Protein AF-A0A847LPR1-F1 (afdb_monomer_lite)

pLDDT: mean 82.44, std 17.52, range [33.62, 97.88]

Foldseek 3Di:
DPPPPVVVVVVVVVVPFDQPDDAPDDDDDDLDDDPDPVSQADDDPDPADPADAPAEAEDECPDPFKPKDQWCVVPLVSLVVVLVVCCVQPVVLADPQSVVLNVVLVVQQVVLVVQQVVCVVVVNPDDRRDHPDSSVSSQSNLQRQFVCVQDVQCSDDLNVQAGRRFQWGQDDPPSFSHWHAQVFDKDFGPWFWAAFFKKKWKWAKEKPDPCVVVVDDFQKFWKKKKKWFWADDPNHTHIYIYIYTDIWGYPDRTIIMMMMGRVCVVCVVPRCPRGRRGMITMGMWTPDTPQAHTPFGPPPDPMGMIMRTRYIGGGSIHID

Structure (mmCIF, N/CA/C/O backbone):
data_AF-A0A847LPR1-F1
#
_entry.id   AF-A0A847LPR1-F1
#
loop_
_atom_site.group_PDB
_atom_site.id
_atom_site.type_symbol
_atom_site.label_atom_id
_atom_site.label_alt_id
_atom_site.label_comp_id
_atom_site.label_asym_id
_atom_site.label_entity_id
_atom_site.label_seq_id
_atom_site.pdbx_PDB_ins_code
_atom_site.Cartn_x
_atom_site.Cartn_y
_atom_site.Cartn_z
_atom_site.occupancy
_atom_site.B_iso_or_equiv
_atom_site.auth_seq_id
_atom_site.auth_comp_id
_atom_site.auth_asym_id
_atom_site.auth_atom_id
_atom_site.pdbx_PDB_model_num
ATOM 1 N N . MET A 1 1 ? 50.479 -12.255 -6.295 1.00 38.09 1 MET A N 1
ATOM 2 C CA . MET A 1 1 ? 49.181 -12.522 -5.629 1.00 38.09 1 MET A CA 1
ATOM 3 C C . MET A 1 1 ? 48.278 -11.285 -5.715 1.00 38.09 1 MET A C 1
ATOM 5 O O . MET A 1 1 ? 48.355 -10.426 -4.851 1.00 38.09 1 MET A O 1
ATOM 9 N N . LYS A 1 2 ? 47.481 -11.127 -6.783 1.00 35.38 2 LYS A N 1
ATOM 10 C CA . LYS A 1 2 ? 46.571 -9.967 -6.980 1.00 35.38 2 LYS A CA 1
ATOM 11 C C . LYS A 1 2 ? 45.208 -10.343 -7.601 1.00 35.38 2 LYS A C 1
ATOM 13 O O . LYS A 1 2 ? 44.493 -9.467 -8.063 1.00 35.38 2 LYS A O 1
ATOM 18 N N . LYS A 1 3 ? 44.831 -11.630 -7.615 1.00 38.84 3 LYS A N 1
ATOM 19 C CA . LYS A 1 3 ? 43.602 -12.109 -8.285 1.00 38.84 3 LYS A CA 1
ATOM 20 C C . LYS A 1 3 ? 42.406 -12.392 -7.358 1.00 38.84 3 LYS A C 1
ATOM 22 O O . LYS A 1 3 ? 41.311 -12.587 -7.860 1.00 38.84 3 LYS A O 1
ATOM 27 N N . ASN A 1 4 ? 42.561 -12.303 -6.032 1.00 47.62 4 ASN A N 1
ATOM 28 C CA . ASN A 1 4 ? 41.487 -12.684 -5.094 1.00 47.62 4 ASN A CA 1
ATOM 29 C C . ASN A 1 4 ? 40.663 -11.509 -4.535 1.00 47.62 4 ASN A C 1
ATOM 31 O O . ASN A 1 4 ? 39.669 -11.742 -3.862 1.00 47.62 4 ASN A O 1
ATOM 35 N N . LYS A 1 5 ? 41.033 -10.249 -4.812 1.00 39.94 5 LYS A N 1
ATOM 36 C CA . LYS A 1 5 ? 40.274 -9.080 -4.318 1.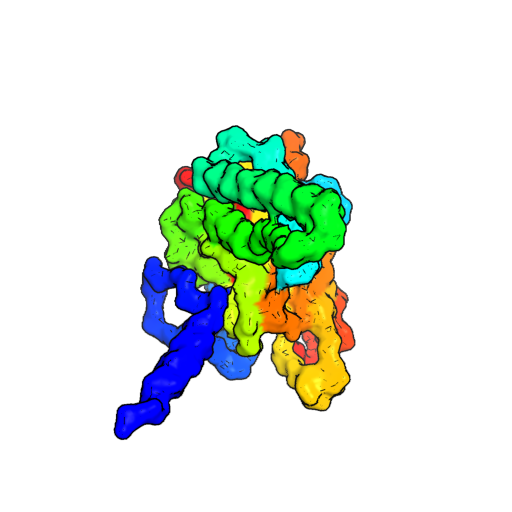00 39.94 5 LYS A CA 1
ATOM 37 C C . LYS A 1 5 ? 39.080 -8.709 -5.206 1.00 39.94 5 LYS A C 1
ATOM 39 O O . LYS A 1 5 ? 38.084 -8.226 -4.691 1.00 39.94 5 LYS A O 1
ATOM 44 N N . ALA A 1 6 ? 39.155 -8.986 -6.510 1.00 45.44 6 ALA A N 1
ATOM 45 C CA . ALA A 1 6 ? 38.060 -8.716 -7.447 1.00 45.44 6 ALA A CA 1
ATOM 46 C C . ALA A 1 6 ? 36.883 -9.692 -7.273 1.00 45.44 6 ALA A C 1
ATOM 48 O O . ALA A 1 6 ? 35.735 -9.280 -7.369 1.00 45.44 6 ALA A O 1
ATOM 49 N N . ALA A 1 7 ? 37.159 -10.959 -6.940 1.00 46.34 7 ALA A N 1
ATOM 50 C CA . ALA A 1 7 ? 36.121 -11.956 -6.669 1.00 46.34 7 ALA A CA 1
ATOM 51 C C . ALA A 1 7 ? 35.352 -11.669 -5.364 1.00 46.34 7 ALA A C 1
ATOM 53 O O . ALA A 1 7 ? 34.145 -11.872 -5.317 1.00 46.34 7 ALA A O 1
ATOM 54 N N . LEU A 1 8 ? 36.026 -11.135 -4.334 1.00 44.62 8 LEU A N 1
ATOM 55 C CA . LEU A 1 8 ? 35.369 -10.723 -3.088 1.00 44.62 8 LEU A CA 1
ATOM 56 C C . LEU A 1 8 ? 34.479 -9.484 -3.285 1.00 44.62 8 LEU A C 1
ATOM 58 O O . LEU A 1 8 ? 33.412 -9.408 -2.689 1.00 44.62 8 LEU A O 1
ATOM 62 N N . LEU A 1 9 ? 34.897 -8.551 -4.151 1.00 44.97 9 LEU A N 1
ATOM 63 C CA . LEU A 1 9 ? 34.105 -7.375 -4.525 1.00 44.97 9 LEU A CA 1
ATOM 64 C C . LEU A 1 9 ? 32.892 -7.738 -5.397 1.00 44.97 9 LEU A C 1
ATOM 66 O O . LEU A 1 9 ? 31.817 -7.177 -5.207 1.00 44.97 9 LEU A O 1
ATOM 70 N N . LEU A 1 10 ? 33.028 -8.707 -6.310 1.00 44.12 10 LEU A N 1
ATOM 71 C CA . LEU A 1 10 ? 31.894 -9.220 -7.089 1.00 44.12 10 LEU A CA 1
ATOM 72 C C . LEU A 1 10 ? 30.885 -9.961 -6.200 1.00 44.12 10 LEU A C 1
ATOM 74 O O . LEU A 1 10 ? 29.684 -9.792 -6.376 1.00 44.12 10 LEU A O 1
ATOM 78 N N . ALA A 1 11 ? 31.362 -10.737 -5.221 1.00 43.59 11 ALA A N 1
ATOM 79 C CA . ALA A 1 11 ? 30.499 -11.415 -4.258 1.00 43.59 11 ALA A CA 1
ATOM 80 C C . ALA A 1 11 ? 29.770 -10.421 -3.343 1.00 43.59 11 ALA A C 1
ATOM 82 O O . ALA A 1 11 ? 28.590 -10.606 -3.078 1.00 43.59 11 ALA A O 1
ATOM 83 N N . SER A 1 12 ? 30.417 -9.330 -2.916 1.00 38.75 12 SER A N 1
ATOM 84 C CA . SER A 1 12 ? 29.745 -8.279 -2.144 1.00 38.75 12 SER A CA 1
ATOM 85 C C . SER A 1 12 ? 28.747 -7.473 -2.979 1.00 38.75 12 SER A C 1
ATOM 87 O O . SER A 1 12 ? 27.718 -7.092 -2.450 1.00 38.75 12 SER A O 1
ATOM 89 N N . VAL A 1 13 ? 28.992 -7.257 -4.278 1.00 42.25 13 VAL A N 1
ATOM 90 C CA . VAL A 1 13 ? 28.019 -6.605 -5.180 1.00 42.25 13 VAL A CA 1
ATOM 91 C C . VAL A 1 13 ? 26.823 -7.524 -5.474 1.00 42.25 13 VAL A C 1
ATOM 93 O O . VAL A 1 13 ? 25.704 -7.038 -5.582 1.00 42.25 13 VAL A O 1
ATOM 96 N N . LEU A 1 14 ? 27.028 -8.846 -5.520 1.00 38.44 14 LEU A N 1
ATOM 97 C CA . LEU A 1 14 ? 25.948 -9.836 -5.643 1.00 38.44 14 LEU A CA 1
ATOM 98 C C . LEU A 1 14 ? 25.183 -10.069 -4.326 1.00 38.44 14 LEU A C 1
ATOM 100 O O . LEU A 1 14 ? 24.007 -10.404 -4.371 1.00 38.44 14 LEU A O 1
ATOM 104 N N . LEU A 1 15 ? 25.820 -9.866 -3.166 1.00 37.22 15 LEU A N 1
ATOM 105 C CA . LEU A 1 15 ? 25.184 -9.912 -1.838 1.00 37.22 15 LEU A CA 1
ATOM 106 C C . LEU A 1 15 ? 24.523 -8.579 -1.436 1.00 37.22 15 LEU A C 1
ATOM 108 O O . LEU A 1 15 ? 23.724 -8.547 -0.506 1.00 37.22 15 LEU A O 1
ATOM 112 N N . LEU A 1 16 ? 24.833 -7.487 -2.139 1.00 34.44 16 LEU A N 1
ATOM 113 C CA . LEU A 1 16 ? 24.200 -6.169 -2.002 1.00 34.44 16 LEU A CA 1
ATOM 114 C C . LEU A 1 16 ? 22.965 -6.016 -2.905 1.00 34.44 16 LEU A C 1
ATOM 116 O O . LEU A 1 16 ? 22.554 -4.894 -3.199 1.00 34.44 16 LEU A O 1
ATOM 120 N N . SER A 1 17 ? 22.350 -7.119 -3.344 1.00 40.12 17 SER A N 1
ATOM 121 C CA . SER A 1 17 ? 21.059 -7.095 -4.031 1.00 40.12 17 SER A CA 1
ATOM 122 C C . SER A 1 17 ? 19.966 -6.590 -3.079 1.00 40.12 17 SER A C 1
ATOM 124 O O . SER A 1 17 ? 19.337 -7.393 -2.398 1.00 40.12 17 SER A O 1
ATOM 126 N N . GLY A 1 18 ? 19.827 -5.263 -2.984 1.00 40.41 18 GLY A N 1
ATOM 127 C CA . GLY A 1 18 ? 18.658 -4.404 -2.711 1.00 40.41 18 GLY A CA 1
ATOM 128 C C . GLY A 1 18 ? 17.640 -4.704 -1.600 1.00 40.41 18 GLY A C 1
ATOM 129 O O . GLY A 1 18 ? 16.913 -3.796 -1.219 1.00 40.41 18 GLY A O 1
ATOM 130 N N . CYS A 1 19 ? 17.547 -5.923 -1.076 1.00 45.66 19 CYS A N 1
ATOM 131 C CA . CYS A 1 19 ? 16.385 -6.428 -0.334 1.00 45.66 19 CYS A CA 1
ATOM 132 C C . CYS A 1 19 ? 16.790 -7.210 0.926 1.00 45.66 19 CYS A C 1
ATOM 134 O O . CYS A 1 19 ? 15.944 -7.770 1.614 1.00 45.66 19 CYS A O 1
ATOM 136 N N . GLY A 1 20 ? 18.093 -7.263 1.226 1.00 37.69 20 GLY A N 1
ATOM 137 C CA . GLY A 1 20 ? 18.667 -8.059 2.313 1.00 37.69 20 GLY A CA 1
ATOM 138 C C . GLY A 1 20 ? 18.955 -7.307 3.614 1.00 37.69 20 GLY A C 1
ATOM 139 O O . GLY A 1 20 ? 19.644 -7.857 4.468 1.00 37.69 20 GLY A O 1
ATOM 140 N N . VAL A 1 21 ? 18.502 -6.061 3.790 1.00 39.31 21 VAL A N 1
ATOM 141 C CA . VAL A 1 21 ? 18.902 -5.258 4.959 1.00 39.31 21 VAL A CA 1
ATOM 142 C C . VAL A 1 21 ? 17.695 -4.721 5.717 1.00 39.31 21 VAL A C 1
ATOM 144 O O . VAL A 1 21 ? 17.266 -3.602 5.466 1.00 39.31 21 VAL A O 1
ATOM 147 N N . ALA A 1 22 ? 17.197 -5.531 6.657 1.00 37.22 22 ALA A N 1
ATOM 148 C CA . ALA A 1 22 ? 16.931 -5.161 8.056 1.00 37.22 22 ALA A CA 1
ATOM 149 C C . ALA A 1 22 ? 16.039 -6.218 8.732 1.00 37.22 22 ALA A C 1
ATOM 151 O O . ALA A 1 22 ? 14.825 -6.092 8.731 1.00 37.22 22 ALA A O 1
ATOM 152 N N . LEU A 1 23 ? 16.624 -7.235 9.369 1.00 43.44 23 LEU A N 1
ATOM 153 C CA . LEU A 1 23 ? 15.906 -8.041 10.364 1.00 43.44 23 LEU A CA 1
ATOM 154 C C . LEU A 1 23 ? 16.849 -8.328 11.533 1.00 43.44 23 LEU A C 1
ATOM 156 O O . LEU A 1 23 ? 17.377 -9.427 11.682 1.00 43.44 23 LEU A O 1
ATOM 160 N N . ASN A 1 24 ? 17.067 -7.324 12.383 1.00 40.91 24 ASN A N 1
ATOM 161 C CA . ASN A 1 24 ? 17.402 -7.624 13.771 1.00 40.91 24 ASN A CA 1
ATOM 162 C C . ASN A 1 24 ? 16.119 -8.141 14.433 1.00 40.91 24 ASN A C 1
ATOM 164 O O . ASN A 1 24 ? 15.413 -7.356 15.049 1.00 40.91 24 ASN A O 1
ATOM 168 N N . GLU A 1 25 ? 15.792 -9.418 14.199 1.00 40.34 25 GLU A N 1
ATOM 169 C CA . GLU A 1 25 ? 15.357 -10.396 15.206 1.00 40.34 25 GLU A CA 1
ATOM 170 C C . GLU A 1 25 ? 14.838 -11.716 14.577 1.00 40.34 25 GLU A C 1
ATOM 172 O O . GLU A 1 25 ? 13.850 -11.738 13.850 1.00 40.34 25 GLU A O 1
ATOM 177 N N . ILE A 1 26 ? 15.499 -12.819 14.978 1.00 39.66 26 ILE A N 1
ATOM 178 C CA . ILE A 1 26 ? 14.937 -14.148 15.302 1.00 39.66 26 ILE A CA 1
ATOM 179 C C . ILE A 1 26 ? 14.457 -15.021 14.121 1.00 39.66 26 ILE A C 1
ATOM 181 O O . ILE A 1 26 ? 13.276 -15.012 13.831 1.00 39.66 26 ILE A O 1
ATOM 185 N N . TYR A 1 27 ? 15.332 -15.826 13.492 1.00 43.81 27 TYR A N 1
ATOM 186 C CA . TYR A 1 27 ? 15.166 -17.283 13.232 1.00 43.81 27 TYR A CA 1
ATOM 187 C C . TYR A 1 27 ? 16.355 -17.860 12.432 1.00 43.81 27 TYR A C 1
ATOM 189 O O . TYR A 1 27 ? 16.917 -17.192 11.565 1.00 43.81 27 TYR A O 1
ATOM 197 N N . ASP A 1 28 ? 16.704 -19.122 12.721 1.00 33.62 28 ASP A N 1
ATOM 198 C CA . ASP A 1 28 ? 17.664 -19.945 11.973 1.00 33.62 28 ASP A CA 1
ATOM 199 C C . ASP A 1 28 ? 16.997 -20.557 10.729 1.00 33.62 28 ASP A C 1
ATOM 201 O O . ASP A 1 28 ? 16.069 -21.359 10.832 1.00 33.62 28 ASP A O 1
ATOM 205 N N . GLY A 1 29 ? 17.492 -20.196 9.547 1.00 37.72 29 GLY A N 1
ATOM 206 C CA . GLY A 1 29 ? 17.072 -20.741 8.254 1.00 37.72 29 GLY A CA 1
ATOM 207 C C . GLY A 1 29 ? 17.539 -19.836 7.111 1.00 37.72 29 GLY A C 1
ATOM 208 O O . GLY A 1 29 ? 17.686 -18.630 7.320 1.00 37.72 29 GLY A O 1
ATOM 209 N N . PRO A 1 30 ? 17.853 -20.369 5.917 1.00 35.59 30 PRO A N 1
ATOM 210 C CA . PRO A 1 30 ? 18.364 -19.537 4.840 1.00 35.59 30 PRO A CA 1
ATOM 211 C C . PRO A 1 30 ? 17.309 -18.514 4.398 1.00 35.59 30 PRO A C 1
ATOM 213 O O . PRO A 1 30 ? 16.149 -18.842 4.186 1.00 35.59 30 PRO A O 1
ATOM 216 N N . ILE A 1 31 ? 17.765 -17.279 4.181 1.00 47.06 31 ILE A N 1
ATOM 217 C CA . ILE A 1 31 ? 17.050 -16.130 3.581 1.00 47.06 31 ILE A CA 1
ATOM 218 C C . ILE A 1 31 ? 16.562 -16.434 2.140 1.00 47.06 31 ILE A C 1
ATOM 220 O O . ILE A 1 31 ? 15.953 -15.599 1.478 1.00 47.06 31 ILE A O 1
ATOM 224 N N . LEU A 1 32 ? 16.856 -17.629 1.632 1.00 45.88 32 LEU A N 1
ATOM 225 C CA . LEU A 1 32 ? 16.690 -18.023 0.246 1.00 45.88 32 LEU A CA 1
ATOM 226 C C . LEU A 1 32 ? 15.364 -18.759 0.069 1.00 45.88 32 LEU A C 1
ATOM 228 O O . LEU A 1 32 ? 15.037 -19.643 0.860 1.00 45.88 32 LEU A O 1
ATOM 232 N N . GLN A 1 33 ? 14.643 -18.402 -0.993 1.00 57.09 33 GLN A N 1
ATOM 233 C CA . GLN A 1 33 ? 13.504 -19.171 -1.475 1.00 57.09 33 GLN A CA 1
ATOM 234 C C . GLN A 1 33 ? 13.850 -20.641 -1.671 1.00 57.09 33 GLN A C 1
ATOM 236 O O . GLN A 1 33 ? 14.954 -20.989 -2.107 1.00 57.09 33 GLN A O 1
ATOM 241 N N . ASN A 1 34 ? 12.853 -21.484 -1.435 1.00 61.06 34 ASN A N 1
ATOM 242 C CA . ASN A 1 34 ? 12.859 -22.828 -1.970 1.00 61.06 34 ASN A CA 1
ATOM 243 C C . ASN A 1 34 ? 12.773 -22.738 -3.510 1.00 61.06 34 ASN A C 1
ATOM 245 O O . ASN A 1 34 ? 11.966 -21.954 -4.014 1.00 61.06 34 ASN A O 1
ATOM 249 N N . PRO A 1 35 ? 13.602 -23.481 -4.269 1.00 66.62 35 PRO A N 1
ATOM 250 C CA . PRO A 1 35 ? 13.465 -23.574 -5.721 1.00 66.62 35 PRO A CA 1
ATOM 251 C C . PRO A 1 35 ? 12.065 -23.993 -6.180 1.00 66.62 35 PRO A C 1
ATOM 253 O O . PRO A 1 35 ? 11.668 -23.642 -7.287 1.00 66.62 35 PRO A O 1
ATOM 256 N N . ASP A 1 36 ? 11.338 -24.732 -5.341 1.00 72.62 36 ASP A N 1
ATOM 257 C CA . ASP A 1 36 ? 9.931 -25.026 -5.565 1.00 72.62 36 ASP A CA 1
ATOM 258 C C . ASP A 1 36 ? 9.071 -23.803 -5.207 1.00 72.62 36 ASP A C 1
ATOM 260 O O . ASP A 1 36 ? 9.059 -23.342 -4.063 1.00 72.62 36 ASP A O 1
ATOM 264 N N . PHE A 1 37 ? 8.366 -23.253 -6.200 1.00 76.81 37 PHE A N 1
ATOM 265 C CA . PHE A 1 37 ? 7.538 -22.054 -6.059 1.00 76.81 37 PHE A CA 1
ATOM 266 C C . PHE A 1 37 ? 6.457 -22.223 -4.986 1.00 76.81 37 PHE A C 1
ATOM 268 O O . PHE A 1 37 ? 6.242 -21.303 -4.192 1.00 76.81 37 PHE A O 1
ATOM 275 N N . VAL A 1 38 ? 5.839 -23.404 -4.920 1.00 77.81 38 VAL A N 1
ATOM 276 C CA . VAL A 1 38 ? 4.706 -23.707 -4.030 1.00 77.81 38 VAL A CA 1
ATOM 277 C C . VAL A 1 38 ? 5.144 -23.712 -2.565 1.00 77.81 38 VAL A C 1
ATOM 279 O O . VAL A 1 38 ? 4.438 -23.230 -1.677 1.00 77.81 38 VAL A O 1
ATOM 282 N N . ASP A 1 39 ? 6.371 -24.159 -2.308 1.00 75.38 39 ASP A N 1
ATOM 283 C CA . ASP A 1 39 ? 6.955 -24.218 -0.967 1.00 75.38 39 ASP A CA 1
ATOM 284 C C . ASP A 1 39 ? 7.228 -22.829 -0.364 1.00 75.38 39 ASP A C 1
ATOM 286 O O . ASP A 1 39 ? 7.557 -22.714 0.820 1.00 75.38 39 ASP A O 1
ATOM 290 N N . ASN A 1 40 ? 7.108 -21.758 -1.156 1.00 76.44 40 ASN A N 1
ATOM 291 C CA . ASN A 1 40 ? 7.329 -20.393 -0.688 1.00 76.44 40 ASN A CA 1
ATOM 292 C C . ASN A 1 40 ? 6.061 -19.707 -0.163 1.00 76.44 40 ASN A C 1
ATOM 294 O O . ASN A 1 40 ? 6.168 -18.596 0.370 1.00 76.44 40 ASN A O 1
ATOM 298 N N . TYR A 1 41 ? 4.879 -20.328 -0.283 1.00 81.88 41 TYR A N 1
ATOM 299 C CA . TYR A 1 41 ? 3.648 -19.761 0.265 1.00 81.88 41 TYR A CA 1
ATOM 300 C C . TYR A 1 41 ? 3.734 -19.590 1.780 1.00 81.88 41 TYR A C 1
ATOM 302 O O . TYR A 1 41 ? 3.959 -20.529 2.544 1.00 81.88 41 TYR A O 1
ATOM 310 N N . TYR A 1 42 ? 3.501 -18.362 2.234 1.00 80.88 42 TYR A N 1
ATOM 311 C CA . TYR A 1 42 ? 3.343 -18.073 3.643 1.00 80.88 42 TYR A CA 1
ATOM 312 C C . TYR A 1 42 ? 1.922 -18.437 4.072 1.00 80.88 42 TYR A C 1
ATOM 314 O O . TYR A 1 42 ? 0.971 -17.711 3.801 1.00 80.88 42 TYR A O 1
ATOM 322 N N . THR A 1 43 ? 1.789 -19.568 4.763 1.00 74.19 43 THR A N 1
ATOM 323 C CA . THR A 1 43 ? 0.506 -20.090 5.253 1.00 74.19 43 THR A CA 1
ATOM 324 C C . THR A 1 43 ? 0.448 -20.023 6.786 1.00 74.19 43 THR A C 1
ATOM 326 O O . THR A 1 43 ? 0.619 -21.049 7.462 1.00 74.19 43 THR A O 1
ATOM 329 N N . PRO A 1 44 ? 0.276 -18.833 7.393 1.00 70.81 44 PRO A N 1
ATOM 330 C CA . PRO A 1 44 ? 0.119 -18.737 8.833 1.00 70.81 44 PRO A CA 1
ATOM 331 C C . PRO A 1 44 ? -1.158 -19.462 9.263 1.00 70.81 44 PRO A C 1
ATOM 333 O O . PRO A 1 44 ? -2.125 -19.583 8.509 1.00 70.81 44 PRO A O 1
ATOM 336 N N . LYS A 1 45 ? -1.181 -19.935 10.512 1.00 70.00 45 LYS A N 1
ATOM 337 C CA . LYS A 1 45 ? -2.422 -20.446 11.098 1.00 70.00 45 LYS A CA 1
ATOM 338 C C . LYS A 1 45 ? -3.467 -19.335 11.088 1.00 70.00 45 LYS A C 1
ATOM 340 O O . LYS A 1 45 ? -3.160 -18.215 11.486 1.00 70.00 45 LYS A O 1
ATOM 345 N N . LYS A 1 46 ? -4.695 -19.680 10.703 1.00 81.50 46 LYS A N 1
ATOM 346 C CA . LYS A 1 46 ? -5.873 -18.824 10.858 1.00 81.50 46 LYS A CA 1
ATOM 347 C C . LYS A 1 46 ? -5.932 -18.288 12.293 1.00 81.50 46 LYS A C 1
ATOM 349 O O . LYS A 1 46 ? -5.882 -19.075 13.241 1.00 81.50 46 LYS A O 1
ATOM 354 N N . VAL A 1 47 ? -5.965 -16.964 12.436 1.00 86.81 47 VAL A N 1
ATOM 355 C CA . VAL A 1 47 ? -5.884 -16.276 13.739 1.00 86.81 47 VAL A CA 1
ATOM 356 C C . VAL A 1 47 ? -7.256 -15.777 14.186 1.00 86.81 47 VAL A C 1
ATOM 358 O O . VAL A 1 47 ? -7.510 -15.677 15.385 1.00 86.81 47 VAL A O 1
ATOM 361 N N . PHE A 1 48 ? -8.136 -15.494 13.227 1.00 89.00 48 PHE A N 1
ATOM 362 C CA . PHE A 1 48 ? -9.503 -15.048 13.458 1.00 89.00 48 PHE A CA 1
ATOM 363 C C . PHE A 1 48 ? -10.491 -16.107 12.973 1.00 89.00 48 PHE A C 1
ATOM 365 O O . PHE A 1 48 ? -10.277 -16.730 11.932 1.00 89.00 48 PHE A O 1
ATOM 372 N N . ASP A 1 49 ? -11.582 -16.296 13.713 1.00 85.88 49 ASP A N 1
ATOM 373 C CA . ASP A 1 49 ? -12.697 -17.135 13.271 1.00 85.88 49 ASP A CA 1
ATOM 374 C C . ASP A 1 49 ? -13.341 -16.573 11.990 1.00 85.88 49 ASP A C 1
ATOM 376 O O . ASP A 1 49 ? -13.061 -15.446 11.569 1.00 85.88 49 ASP A O 1
ATOM 380 N N . ASP A 1 50 ? -14.206 -17.362 11.347 1.00 85.38 50 ASP A N 1
ATOM 381 C CA . ASP A 1 50 ? -14.998 -16.878 10.213 1.00 85.38 50 ASP A CA 1
ATOM 382 C C . ASP A 1 50 ? -15.993 -15.813 10.683 1.00 85.38 50 ASP A C 1
ATOM 384 O O . ASP A 1 50 ? -17.055 -16.115 11.227 1.00 85.38 50 ASP A O 1
ATOM 388 N N . IL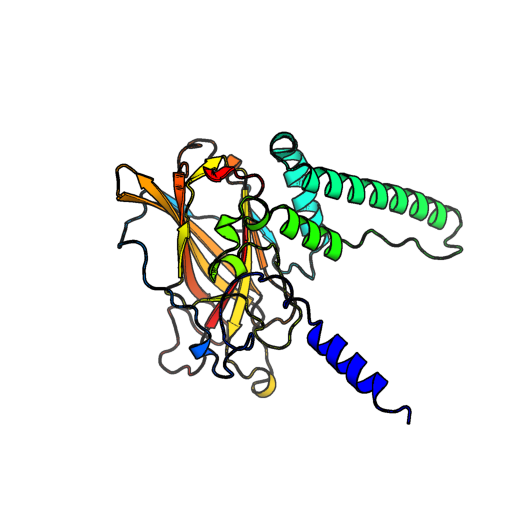E A 1 51 ? -15.620 -14.551 10.481 1.00 91.69 51 ILE A N 1
ATOM 389 C CA . ILE A 1 51 ? -16.413 -13.374 10.824 1.00 91.69 51 ILE A CA 1
ATOM 390 C C . ILE A 1 51 ? -16.935 -12.775 9.521 1.00 91.69 51 ILE A C 1
ATOM 392 O O . ILE A 1 51 ? -16.161 -12.463 8.618 1.00 91.69 51 ILE A O 1
ATOM 396 N N . SER A 1 52 ? -18.249 -12.591 9.410 1.00 93.12 52 SER A N 1
ATOM 397 C CA . SER A 1 52 ? -18.822 -11.851 8.284 1.00 93.12 52 SER A CA 1
ATOM 398 C C . SER A 1 52 ? -18.502 -10.355 8.414 1.00 93.12 52 SER A C 1
ATOM 400 O O . SER A 1 52 ? -18.656 -9.810 9.512 1.00 93.12 52 SER A O 1
ATOM 402 N N . PRO A 1 53 ? -18.091 -9.668 7.330 1.00 94.88 53 PRO A N 1
ATOM 403 C CA . PRO A 1 53 ? -17.858 -8.231 7.383 1.00 94.88 53 PRO A CA 1
ATOM 404 C C . PRO A 1 53 ? -19.123 -7.475 7.803 1.00 94.88 53 PRO A C 1
ATOM 406 O O . PRO A 1 53 ? -20.192 -7.682 7.229 1.00 94.88 53 PRO A O 1
ATOM 409 N N . LYS A 1 54 ? -19.002 -6.563 8.773 1.00 95.62 54 LYS A N 1
ATOM 410 C CA . LYS A 1 54 ? -20.079 -5.623 9.125 1.00 95.62 54 LYS A CA 1
ATOM 411 C C . LYS A 1 54 ? -20.241 -4.516 8.080 1.00 95.62 54 LYS A C 1
ATOM 413 O O . LYS A 1 54 ? -21.312 -3.930 7.973 1.00 95.62 54 LYS A O 1
ATOM 418 N N . ALA A 1 55 ? -19.171 -4.224 7.340 1.00 96.25 55 ALA A N 1
ATOM 419 C CA . ALA A 1 55 ? -19.136 -3.266 6.245 1.00 96.25 55 ALA A CA 1
ATOM 420 C C . ALA A 1 55 ? -18.154 -3.744 5.167 1.00 96.25 55 ALA A C 1
ATOM 422 O O . ALA A 1 55 ? -17.104 -4.308 5.491 1.00 96.25 55 ALA A O 1
ATOM 423 N N . VAL A 1 56 ? -18.504 -3.502 3.902 1.00 97.06 56 VAL A N 1
ATOM 424 C CA . VAL A 1 56 ? -17.674 -3.788 2.726 1.00 97.06 56 VAL A CA 1
ATOM 425 C C . VAL A 1 56 ? -17.619 -2.529 1.867 1.00 97.06 56 VAL A C 1
ATOM 427 O O . VAL A 1 56 ? -18.662 -1.971 1.532 1.00 97.06 56 VAL A O 1
ATOM 430 N N . PHE A 1 57 ? -16.411 -2.093 1.525 1.00 96.19 57 PHE A N 1
ATOM 431 C CA . PHE A 1 57 ? -16.153 -0.986 0.612 1.00 96.19 57 PHE A CA 1
ATOM 432 C C . PHE A 1 57 ? -15.569 -1.543 -0.677 1.00 96.19 57 PHE A C 1
ATOM 434 O O . PHE A 1 57 ? -14.441 -2.032 -0.684 1.00 96.19 57 PHE A O 1
ATOM 441 N N . GLU A 1 58 ? -16.334 -1.466 -1.758 1.00 95.69 58 GLU A N 1
ATOM 442 C CA . GLU A 1 58 ? -15.841 -1.763 -3.101 1.00 95.69 58 GLU A CA 1
ATOM 443 C C . GLU A 1 58 ? -15.223 -0.491 -3.677 1.00 95.69 58 GLU A C 1
ATOM 445 O O . GLU A 1 58 ? -15.870 0.558 -3.729 1.00 95.69 58 GLU A O 1
ATOM 450 N N . LEU A 1 59 ? -13.944 -0.566 -4.035 1.00 93.62 59 LEU A N 1
ATOM 451 C CA . LEU A 1 59 ? -13.142 0.583 -4.423 1.00 93.62 59 LEU A CA 1
ATOM 452 C C . LEU A 1 59 ? -12.657 0.434 -5.862 1.00 93.62 59 LEU A C 1
ATOM 454 O O . LEU A 1 59 ? -12.155 -0.614 -6.265 1.00 93.62 59 LEU A O 1
ATOM 458 N N . ASP A 1 60 ? -12.802 1.523 -6.613 1.00 89.88 60 ASP A N 1
ATOM 459 C CA . ASP A 1 60 ? -12.307 1.667 -7.979 1.00 89.88 60 ASP A CA 1
ATOM 460 C C . ASP A 1 60 ? -10.867 2.206 -7.945 1.00 89.88 60 ASP A C 1
ATOM 462 O O . ASP A 1 60 ? -10.577 3.166 -7.222 1.00 89.88 60 ASP A O 1
ATOM 466 N N . GLU A 1 61 ? -9.967 1.612 -8.731 1.00 85.06 61 GLU A N 1
ATOM 467 C CA . GLU A 1 61 ? -8.564 2.033 -8.852 1.00 85.06 61 GLU A CA 1
ATOM 468 C C . GLU A 1 61 ? -8.396 3.470 -9.387 1.00 85.06 61 GLU A C 1
ATOM 470 O O . GLU A 1 61 ? -7.353 4.093 -9.183 1.00 85.06 61 GLU A O 1
ATOM 475 N N . HIS A 1 62 ? -9.437 4.024 -10.014 1.00 88.50 62 HIS A N 1
ATOM 476 C CA . HIS A 1 62 ? -9.518 5.405 -10.491 1.00 88.50 62 HIS A CA 1
ATOM 477 C C . HIS A 1 62 ? -10.393 6.314 -9.609 1.00 88.50 62 HIS A C 1
ATOM 479 O O . HIS A 1 62 ? -10.670 7.460 -9.977 1.00 88.50 62 HIS A O 1
ATOM 485 N N . GLY A 1 63 ? -10.851 5.820 -8.455 1.00 88.12 63 GLY A N 1
ATOM 486 C CA . GLY A 1 63 ? -11.690 6.570 -7.523 1.00 88.12 63 GLY A CA 1
ATOM 487 C C . GLY A 1 63 ? -10.959 7.733 -6.842 1.00 88.12 63 GLY A C 1
ATOM 488 O O . GLY A 1 63 ? -9.749 7.716 -6.653 1.00 88.12 63 GLY A O 1
ATOM 489 N N . GLU A 1 64 ? -11.701 8.748 -6.386 1.00 89.06 64 GLU A N 1
ATOM 490 C CA . GLU A 1 64 ? -11.105 9.960 -5.792 1.00 89.06 64 GLU A CA 1
ATOM 491 C C . GLU A 1 64 ? -10.329 9.737 -4.480 1.00 89.06 64 GLU A C 1
ATOM 493 O O . GLU A 1 64 ? -9.628 10.637 -4.010 1.00 89.06 64 GLU A O 1
ATOM 498 N N . THR A 1 65 ? -10.526 8.591 -3.832 1.00 91.62 65 THR A N 1
ATOM 499 C CA . THR A 1 65 ? -9.858 8.205 -2.582 1.00 91.62 65 THR A CA 1
ATOM 500 C C . THR A 1 65 ? -8.740 7.196 -2.808 1.00 91.62 65 THR A C 1
ATOM 502 O O . THR A 1 65 ? -8.113 6.783 -1.834 1.00 91.62 65 THR A O 1
ATOM 505 N N . VAL A 1 66 ? -8.504 6.789 -4.057 1.00 93.81 66 VAL A N 1
ATOM 506 C CA . VAL A 1 66 ? -7.527 5.770 -4.430 1.00 93.81 66 VAL A CA 1
ATOM 507 C C . VAL A 1 66 ? -6.479 6.397 -5.339 1.00 93.81 66 VAL A C 1
ATOM 509 O O . VAL A 1 66 ? -6.787 7.021 -6.349 1.00 93.81 66 VAL A O 1
ATOM 512 N N . THR A 1 67 ? -5.217 6.215 -4.977 1.00 94.50 67 THR A N 1
ATOM 513 C CA . THR A 1 67 ? -4.086 6.478 -5.860 1.00 94.50 67 THR A CA 1
ATOM 514 C C . THR A 1 67 ? -3.466 5.137 -6.200 1.00 94.50 67 THR A C 1
ATOM 516 O O . THR A 1 67 ? -2.894 4.480 -5.331 1.00 94.50 67 THR A O 1
ATOM 519 N N . TYR A 1 68 ? -3.572 4.736 -7.460 1.00 94.44 68 TYR A N 1
ATOM 520 C CA . TYR A 1 68 ? -2.936 3.533 -7.973 1.00 94.44 68 TYR A CA 1
ATOM 521 C C . TYR A 1 68 ? -1.728 3.900 -8.844 1.00 94.44 68 TYR A C 1
ATOM 523 O O . TYR A 1 68 ? -1.817 4.752 -9.729 1.00 94.44 68 TYR A O 1
ATOM 531 N N . ILE A 1 69 ? -0.589 3.266 -8.569 1.00 92.94 69 ILE A N 1
ATOM 532 C CA . ILE A 1 69 ? 0.641 3.368 -9.355 1.00 92.94 69 ILE A CA 1
ATOM 533 C C . ILE A 1 69 ? 0.961 1.969 -9.867 1.00 92.94 69 ILE A C 1
ATOM 535 O O . ILE A 1 69 ? 1.286 1.079 -9.083 1.00 92.94 69 ILE A O 1
ATOM 539 N N . ASP A 1 70 ? 0.895 1.777 -11.181 1.00 89.38 70 ASP A N 1
ATOM 540 C CA . ASP A 1 70 ? 1.064 0.458 -11.790 1.00 89.38 70 ASP A CA 1
ATOM 541 C C . ASP A 1 70 ? 2.483 -0.093 -11.629 1.00 89.38 70 ASP A C 1
ATOM 543 O O . ASP A 1 70 ? 2.649 -1.274 -11.331 1.00 89.38 70 ASP A O 1
ATOM 547 N N . SER A 1 71 ? 3.489 0.774 -11.764 1.00 89.44 71 SER A N 1
ATOM 548 C CA . SER A 1 71 ? 4.913 0.447 -11.703 1.00 89.44 71 SER A CA 1
ATOM 549 C C . SER A 1 71 ? 5.693 1.488 -10.904 1.00 89.44 71 SER A C 1
ATOM 551 O O . SER A 1 71 ? 5.947 2.589 -11.404 1.00 89.44 71 SER A O 1
ATOM 553 N N . LEU A 1 72 ? 6.139 1.160 -9.690 1.00 85.69 72 LEU A N 1
ATOM 554 C CA . LEU A 1 72 ? 6.919 2.102 -8.878 1.00 85.69 72 LEU A CA 1
ATOM 555 C C . LEU A 1 72 ? 8.273 2.478 -9.498 1.00 85.69 72 LEU A C 1
ATOM 557 O O . LEU A 1 72 ? 8.730 3.604 -9.314 1.00 85.69 72 LEU A O 1
ATOM 561 N N . SER A 1 73 ? 8.920 1.574 -10.238 1.00 81.38 73 SER A N 1
ATOM 562 C CA . SER A 1 73 ? 10.213 1.879 -10.865 1.00 81.38 73 SER A CA 1
ATOM 563 C C . SER A 1 73 ? 10.088 2.765 -12.108 1.00 81.38 73 SER A C 1
ATOM 565 O O . SER A 1 73 ? 11.036 3.485 -12.427 1.00 81.38 73 SER A O 1
ATOM 567 N N . LEU A 1 74 ? 8.926 2.765 -12.775 1.00 83.62 74 LEU A N 1
ATOM 568 C CA . LEU A 1 74 ? 8.676 3.559 -13.986 1.00 83.62 74 LEU A CA 1
ATOM 569 C C . LEU A 1 74 ? 7.926 4.874 -13.723 1.00 83.62 74 LEU A C 1
ATOM 571 O O . LEU A 1 74 ? 7.997 5.772 -14.555 1.00 83.62 74 LEU A O 1
ATOM 575 N N . ASN A 1 75 ? 7.241 5.013 -12.584 1.00 87.56 75 ASN A N 1
ATOM 576 C CA . ASN A 1 75 ? 6.379 6.164 -12.280 1.00 87.56 75 ASN A CA 1
ATOM 577 C C . ASN A 1 75 ? 6.842 6.930 -11.034 1.00 87.56 75 ASN A C 1
ATOM 579 O O . ASN A 1 75 ? 6.064 7.200 -10.117 1.00 87.56 75 ASN A O 1
ATOM 583 N N . GLN A 1 76 ? 8.123 7.284 -10.991 1.00 82.62 76 GLN A N 1
ATOM 584 C CA . GLN A 1 76 ? 8.743 7.918 -9.822 1.00 82.62 76 GLN A CA 1
ATOM 585 C C . GLN A 1 76 ? 8.127 9.289 -9.505 1.00 82.62 76 GLN A C 1
ATOM 587 O O . GLN A 1 76 ? 7.852 9.574 -8.341 1.00 82.62 76 GLN A O 1
ATOM 592 N N . ASP A 1 77 ? 7.776 10.073 -10.527 1.00 86.75 77 ASP A N 1
ATOM 593 C CA . ASP A 1 77 ? 7.059 11.348 -10.376 1.00 86.75 77 ASP A CA 1
ATOM 594 C C . ASP A 1 77 ? 5.739 11.182 -9.606 1.00 86.75 77 ASP A C 1
ATOM 596 O O . ASP A 1 77 ? 5.360 12.036 -8.803 1.00 86.75 77 ASP A O 1
ATOM 600 N N . SER A 1 78 ? 5.041 10.057 -9.807 1.00 90.25 78 SER A N 1
ATOM 601 C CA . SER A 1 78 ? 3.789 9.763 -9.100 1.00 90.25 78 SER A CA 1
ATOM 602 C C . SER A 1 78 ? 4.027 9.471 -7.618 1.00 90.25 78 SER A C 1
ATOM 604 O O . SER A 1 78 ? 3.202 9.836 -6.783 1.00 90.25 78 SER A O 1
ATOM 606 N N . VAL A 1 79 ? 5.169 8.867 -7.275 1.00 87.56 79 VAL A N 1
ATOM 607 C CA . VAL A 1 79 ? 5.570 8.621 -5.881 1.00 87.56 79 VAL A CA 1
ATOM 608 C C . VAL A 1 79 ? 5.899 9.930 -5.170 1.00 87.56 79 VAL A C 1
ATOM 610 O O . VAL A 1 79 ? 5.467 10.146 -4.040 1.00 87.56 79 VAL A O 1
ATOM 613 N N . ILE A 1 80 ? 6.623 10.830 -5.833 1.00 91.25 80 ILE A N 1
ATOM 614 C CA . ILE A 1 80 ? 6.905 12.157 -5.279 1.00 91.25 80 ILE A CA 1
ATOM 615 C C . ILE A 1 80 ? 5.622 12.962 -5.120 1.00 91.25 80 ILE A C 1
ATOM 617 O O . ILE A 1 80 ? 5.402 13.569 -4.073 1.00 91.25 80 ILE A O 1
ATOM 621 N N . LYS A 1 81 ? 4.742 12.934 -6.124 1.00 92.31 81 LYS A N 1
ATOM 622 C CA . LYS A 1 81 ? 3.434 13.577 -6.024 1.00 92.31 81 LYS A CA 1
ATOM 623 C C . LYS A 1 81 ? 2.649 13.049 -4.823 1.00 92.31 81 LYS A C 1
ATOM 625 O O . LYS A 1 81 ? 2.092 13.858 -4.089 1.00 92.31 81 LYS A O 1
ATOM 630 N N . LEU A 1 82 ? 2.655 11.734 -4.587 1.00 91.94 82 LEU A N 1
ATOM 631 C CA . LEU A 1 82 ? 2.024 11.132 -3.412 1.00 91.94 82 LEU A CA 1
ATOM 632 C C . LEU A 1 82 ? 2.602 11.699 -2.104 1.00 91.94 82 LEU A C 1
ATOM 634 O O . LEU A 1 82 ? 1.834 12.152 -1.261 1.00 91.94 82 LEU A O 1
ATOM 638 N N . LEU A 1 83 ? 3.931 11.756 -1.963 1.00 91.06 83 LEU A N 1
ATOM 639 C CA . LEU A 1 83 ? 4.593 12.388 -0.811 1.00 91.06 83 LEU A CA 1
ATOM 640 C C . LEU A 1 83 ? 4.137 13.849 -0.617 1.00 91.06 83 LEU A C 1
ATOM 642 O O . LEU A 1 83 ? 3.841 14.266 0.504 1.00 91.06 83 LEU A O 1
ATOM 646 N N . MET A 1 84 ? 4.073 14.637 -1.693 1.00 91.94 84 MET A N 1
ATOM 647 C CA . MET A 1 84 ? 3.641 16.039 -1.633 1.00 91.94 84 MET A CA 1
ATOM 648 C C . MET A 1 84 ? 2.154 16.184 -1.278 1.00 91.94 84 MET A C 1
ATOM 650 O O . MET A 1 84 ? 1.784 17.088 -0.525 1.00 91.94 84 MET A O 1
ATOM 654 N N . ASP A 1 85 ? 1.295 15.311 -1.804 1.00 92.62 85 ASP A N 1
ATOM 655 C CA . ASP A 1 85 ? -0.137 15.301 -1.504 1.00 92.62 85 ASP A CA 1
ATOM 656 C C . ASP A 1 85 ? -0.398 14.912 -0.043 1.00 92.62 85 ASP A C 1
ATOM 658 O O . ASP A 1 85 ? -1.164 15.598 0.641 1.00 92.62 85 ASP A O 1
ATOM 662 N N . ASP A 1 86 ? 0.307 13.903 0.472 1.00 91.06 86 ASP A N 1
ATOM 663 C CA . ASP A 1 86 ? 0.283 13.539 1.890 1.00 91.06 86 ASP A CA 1
ATOM 664 C C . ASP A 1 86 ? 0.738 14.700 2.775 1.00 91.06 86 ASP A C 1
ATOM 666 O O . ASP A 1 86 ? 0.110 14.999 3.790 1.00 91.06 86 ASP A O 1
ATOM 670 N N . ALA A 1 87 ? 1.792 15.416 2.377 1.00 90.00 87 ALA A N 1
ATOM 671 C CA . ALA A 1 87 ? 2.237 16.614 3.080 1.00 90.00 87 ALA A CA 1
ATOM 672 C C . ALA A 1 87 ? 1.174 17.701 3.125 1.00 90.00 87 ALA A C 1
ATOM 674 O O . ALA A 1 87 ? 0.938 18.299 4.175 1.00 90.00 87 ALA A O 1
ATOM 675 N N . ARG A 1 88 ? 0.489 17.934 2.009 1.00 92.31 88 ARG A N 1
ATOM 676 C CA . ARG A 1 88 ? -0.579 18.927 1.939 1.00 92.31 88 ARG A CA 1
ATOM 677 C C . ARG A 1 88 ? -1.769 18.554 2.824 1.00 92.31 88 ARG A C 1
ATOM 679 O O . ARG A 1 88 ? -2.332 19.435 3.470 1.00 92.31 88 ARG A O 1
ATOM 686 N N . LEU A 1 89 ? -2.156 17.280 2.844 1.00 91.62 89 LEU A N 1
ATOM 687 C CA . LEU A 1 89 ? -3.361 16.807 3.532 1.00 91.62 89 LEU A CA 1
ATOM 688 C C . LEU A 1 89 ? -3.135 16.498 5.016 1.00 91.62 89 LEU A C 1
ATOM 690 O O . LEU A 1 89 ? -4.038 16.691 5.829 1.00 91.62 89 LEU A O 1
ATOM 694 N N . TYR A 1 90 ? -1.941 16.031 5.373 1.00 91.19 90 TYR A N 1
ATOM 695 C CA . TYR A 1 90 ? -1.640 15.443 6.679 1.00 91.19 90 TYR A CA 1
ATOM 696 C C . TYR A 1 90 ? -0.432 16.088 7.364 1.00 91.19 90 TYR A C 1
ATOM 698 O O . TYR A 1 90 ? 0.161 15.491 8.265 1.00 91.19 90 TYR A O 1
ATOM 706 N N . SER A 1 91 ? -0.069 17.316 6.975 1.00 89.75 91 SER A N 1
ATOM 707 C CA . SER A 1 91 ? 1.062 18.063 7.552 1.00 89.75 91 SER A CA 1
ATOM 708 C C . SER A 1 91 ? 1.079 18.056 9.082 1.00 89.75 91 SER A C 1
ATOM 710 O O . SER A 1 91 ? 2.150 17.920 9.672 1.00 89.75 91 SER A O 1
ATOM 712 N N . GLU A 1 92 ? -0.081 18.158 9.735 1.00 88.81 92 GLU A N 1
ATOM 713 C CA . GLU A 1 92 ? -0.214 18.196 11.197 1.00 88.81 92 GLU A CA 1
ATOM 714 C C . GLU A 1 92 ? 0.135 16.862 11.874 1.00 88.81 92 GLU A C 1
ATOM 716 O O . GLU A 1 92 ? 0.750 16.855 12.943 1.00 88.81 92 GLU A O 1
ATOM 721 N N . THR A 1 93 ? -0.206 15.736 11.244 1.00 89.38 93 THR A N 1
ATOM 722 C CA . THR A 1 93 ? 0.049 14.379 11.762 1.00 89.38 93 THR A CA 1
ATOM 723 C C . THR A 1 93 ? 1.375 13.793 11.282 1.00 89.38 93 THR A C 1
ATOM 725 O O . THR A 1 93 ? 1.837 12.793 11.825 1.00 89.38 93 THR A O 1
ATOM 728 N N . MET A 1 94 ? 1.994 14.412 10.276 1.00 90.44 94 MET A N 1
ATOM 729 C CA . MET A 1 94 ? 3.265 13.984 9.708 1.00 90.44 94 MET A CA 1
ATOM 730 C C . MET A 1 94 ? 4.390 13.955 10.752 1.00 90.44 94 MET A C 1
ATOM 732 O O . MET A 1 94 ? 4.523 14.877 11.561 1.00 90.44 94 MET A O 1
ATOM 736 N N . SER A 1 95 ? 5.220 12.907 10.720 1.00 88.50 95 SER A N 1
ATOM 737 C CA . SER A 1 95 ? 6.407 12.815 11.576 1.00 88.50 95 SER A CA 1
ATOM 738 C C . SER A 1 95 ? 7.442 13.882 11.209 1.00 88.50 95 SER A C 1
ATOM 740 O O . SER A 1 95 ? 7.456 14.399 10.088 1.00 88.50 95 SER A O 1
ATOM 742 N N . ASN A 1 96 ? 8.334 14.217 12.144 1.00 91.19 96 ASN A N 1
ATOM 743 C CA . ASN A 1 96 ? 9.402 15.181 11.870 1.00 91.19 96 ASN A CA 1
ATOM 744 C C . ASN A 1 96 ? 10.332 14.668 10.767 1.00 91.19 96 ASN A C 1
ATOM 746 O O . ASN A 1 96 ? 10.688 15.424 9.875 1.00 91.19 96 ASN A O 1
ATOM 750 N N . GLU A 1 97 ? 10.621 13.369 10.757 1.00 91.12 97 GLU A N 1
ATOM 751 C CA . GLU A 1 97 ? 11.450 12.717 9.747 1.00 91.12 97 GLU A CA 1
ATOM 752 C C . GLU A 1 97 ? 10.843 12.833 8.340 1.00 91.12 97 GLU A C 1
ATOM 754 O O . GLU A 1 97 ? 11.567 13.031 7.365 1.00 91.12 97 GLU A O 1
ATOM 759 N N . ALA A 1 98 ? 9.514 12.737 8.213 1.00 91.12 98 ALA A N 1
ATOM 760 C CA . ALA A 1 98 ? 8.833 12.910 6.929 1.00 91.12 98 ALA A CA 1
ATOM 761 C C . ALA A 1 98 ? 8.837 14.377 6.479 1.00 91.12 98 ALA A C 1
ATOM 763 O O . ALA A 1 98 ? 9.048 14.652 5.297 1.00 91.12 98 ALA A O 1
ATOM 764 N N . ARG A 1 99 ? 8.672 15.320 7.416 1.00 92.38 99 ARG A N 1
ATOM 765 C CA . ARG A 1 99 ? 8.787 16.759 7.129 1.00 92.38 99 ARG A CA 1
ATOM 766 C C . ARG A 1 99 ? 10.203 17.139 6.700 1.00 92.38 99 ARG A C 1
ATOM 768 O O . ARG A 1 99 ? 10.361 17.892 5.745 1.00 92.38 99 ARG A O 1
ATOM 775 N N . ASP A 1 100 ? 11.219 16.609 7.372 1.00 94.44 100 ASP A N 1
ATOM 776 C CA . ASP A 1 100 ? 12.622 16.859 7.043 1.00 94.44 100 ASP A CA 1
ATOM 777 C C . ASP A 1 100 ? 12.969 16.302 5.659 1.00 94.44 100 ASP A C 1
ATOM 779 O O . ASP A 1 100 ? 13.565 17.015 4.855 1.00 94.44 100 ASP A O 1
ATOM 783 N N . LEU A 1 101 ? 12.514 15.083 5.339 1.00 93.75 101 LEU A N 1
ATOM 784 C CA . LEU A 1 101 ? 12.668 14.493 4.005 1.00 93.75 101 LEU A CA 1
ATOM 785 C C . LEU A 1 101 ? 12.028 15.360 2.912 1.00 93.75 101 LEU A C 1
ATOM 787 O O . LEU A 1 101 ? 12.636 15.579 1.864 1.00 93.75 101 LEU A O 1
ATOM 791 N N . LEU A 1 102 ? 10.810 15.854 3.148 1.00 93.25 102 LEU A N 1
ATOM 792 C CA . LEU A 1 102 ? 10.125 16.743 2.212 1.00 93.25 102 LEU A CA 1
ATOM 793 C C . LEU A 1 102 ? 10.893 18.056 2.028 1.00 93.25 102 LEU A C 1
ATOM 795 O O . LEU A 1 102 ? 11.075 18.509 0.902 1.00 93.25 102 LEU A O 1
ATOM 799 N N . ASN A 1 103 ? 11.350 18.668 3.119 1.00 94.75 103 ASN A N 1
ATOM 800 C CA . ASN A 1 103 ? 12.110 19.914 3.062 1.00 94.75 103 ASN A CA 1
ATOM 801 C C . ASN A 1 103 ? 13.429 19.738 2.300 1.00 94.75 103 ASN A C 1
ATOM 803 O O . ASN A 1 103 ? 13.785 20.606 1.506 1.00 94.75 103 ASN A O 1
ATOM 807 N N . GLU A 1 104 ? 14.128 18.621 2.513 1.00 95.50 104 GLU A N 1
ATOM 808 C CA . GLU A 1 104 ? 15.338 18.256 1.769 1.00 95.50 104 GLU A CA 1
ATOM 809 C C . GLU A 1 104 ? 15.043 18.155 0.266 1.00 95.50 104 GLU A C 1
ATOM 811 O O . GLU A 1 104 ? 15.700 18.826 -0.530 1.00 95.50 104 GLU A O 1
ATOM 816 N N . TYR A 1 105 ? 13.985 17.423 -0.110 1.00 94.56 105 TYR A N 1
ATOM 817 C CA . TYR A 1 105 ? 13.560 17.295 -1.506 1.00 94.56 105 TYR A CA 1
ATOM 818 C C . TYR A 1 105 ? 13.270 18.656 -2.146 1.00 94.56 105 TYR A C 1
ATOM 820 O O . TYR A 1 105 ? 13.783 18.968 -3.219 1.00 94.56 105 TYR A O 1
ATOM 828 N N . LEU A 1 106 ? 12.467 19.489 -1.477 1.00 94.19 106 LEU A N 1
ATOM 829 C CA . LEU A 1 106 ? 12.070 20.799 -1.993 1.00 94.19 106 LEU A CA 1
ATOM 830 C C . LEU A 1 106 ? 13.269 21.738 -2.167 1.00 94.19 106 LEU A C 1
ATOM 832 O O . LEU A 1 106 ? 13.317 22.479 -3.146 1.00 94.19 106 LEU A O 1
ATOM 836 N N . GLN A 1 107 ? 14.246 21.696 -1.257 1.00 95.81 107 GLN A N 1
ATOM 837 C CA . GLN A 1 107 ? 15.474 22.487 -1.374 1.00 95.81 107 GLN A CA 1
ATOM 838 C C . GLN A 1 107 ? 16.342 22.031 -2.551 1.00 95.81 107 GLN A C 1
ATOM 840 O O . GLN A 1 107 ? 16.852 22.867 -3.300 1.00 95.81 107 GLN A O 1
ATOM 845 N N . GLU A 1 108 ? 16.509 20.720 -2.739 1.00 95.56 108 GLU A N 1
ATOM 846 C CA . GLU A 1 108 ? 17.253 20.188 -3.884 1.00 95.56 108 GLU A CA 1
ATOM 847 C C . GLU A 1 108 ? 16.547 20.482 -5.209 1.00 95.56 108 GLU A C 1
ATOM 849 O O . GLU A 1 108 ? 17.204 20.840 -6.189 1.00 95.56 108 GLU A O 1
ATOM 854 N N . TYR A 1 109 ? 15.217 20.393 -5.234 1.00 94.62 109 TYR A N 1
ATOM 855 C CA . TYR A 1 109 ? 14.415 20.688 -6.414 1.00 94.62 109 TYR A CA 1
ATOM 856 C C . TYR A 1 109 ? 14.456 22.178 -6.792 1.00 94.62 109 TYR A C 1
ATOM 858 O O . TYR A 1 109 ? 14.665 22.510 -7.957 1.00 94.62 109 TYR A O 1
ATOM 866 N N . ASP A 1 110 ? 14.341 23.091 -5.823 1.00 96.00 110 ASP A N 1
ATOM 867 C CA . ASP A 1 110 ? 14.450 24.540 -6.062 1.00 96.00 110 ASP A CA 1
ATOM 868 C C . ASP A 1 110 ? 15.840 24.931 -6.594 1.00 96.00 110 ASP A C 1
ATOM 870 O O . ASP A 1 110 ? 15.981 25.704 -7.551 1.00 96.00 110 ASP A O 1
ATOM 874 N N . LYS A 1 111 ? 16.887 24.311 -6.037 1.00 95.94 111 LYS A N 1
ATOM 875 C CA . LYS A 1 111 ? 18.250 24.457 -6.548 1.00 95.94 111 LYS A CA 1
ATOM 876 C C . LYS A 1 111 ? 18.372 23.933 -7.979 1.00 95.94 111 LYS A C 1
ATOM 878 O O . LYS A 1 111 ? 18.932 24.630 -8.823 1.00 95.94 111 LYS A O 1
ATOM 883 N N . TYR A 1 112 ? 17.833 22.746 -8.264 1.00 95.94 112 TYR A N 1
ATOM 884 C CA . TYR A 1 112 ? 17.811 22.177 -9.612 1.00 95.94 112 TYR A CA 1
ATOM 885 C C . TYR A 1 112 ? 17.156 23.132 -10.618 1.00 95.94 112 TYR A C 1
ATOM 887 O O . TYR A 1 112 ? 17.740 23.387 -11.670 1.00 95.94 112 TYR A O 1
ATOM 895 N N . LEU A 1 113 ? 15.998 23.713 -10.288 1.00 96.31 113 LEU A N 1
ATOM 896 C CA . LEU A 1 113 ? 15.314 24.676 -11.156 1.00 96.31 113 LEU A CA 1
ATOM 897 C C . LEU A 1 113 ? 16.150 25.938 -11.398 1.00 96.31 113 LEU A C 1
ATOM 899 O O . LEU A 1 113 ? 16.241 26.414 -12.531 1.00 96.31 113 LEU A O 1
ATOM 903 N N . THR A 1 114 ? 16.789 26.461 -10.351 1.00 95.88 114 THR A N 1
ATOM 904 C CA . THR A 1 114 ? 17.670 27.633 -10.449 1.00 95.88 114 THR A CA 1
ATOM 905 C C . THR A 1 114 ? 18.868 27.357 -11.361 1.00 95.88 114 THR A C 1
ATOM 907 O O . THR A 1 114 ? 19.172 28.150 -12.258 1.00 95.88 114 THR A O 1
ATOM 910 N N . ASP A 1 115 ? 19.527 26.214 -11.171 1.00 95.50 115 ASP A N 1
ATOM 911 C CA . ASP A 1 115 ? 20.679 25.805 -11.971 1.00 95.50 115 ASP A CA 1
ATOM 912 C C . ASP A 1 115 ? 20.270 25.503 -13.423 1.00 95.50 115 ASP A C 1
ATOM 914 O O . ASP A 1 115 ? 20.998 25.855 -14.355 1.00 95.50 115 ASP A O 1
ATOM 918 N N . LEU A 1 116 ? 19.092 24.903 -13.639 1.00 96.56 116 LEU A N 1
ATOM 919 C CA . LEU A 1 116 ? 18.562 24.607 -14.972 1.00 96.56 116 LEU A CA 1
ATOM 920 C C . LEU A 1 116 ? 18.285 25.896 -15.741 1.00 96.56 116 LEU A C 1
ATOM 922 O O . LEU A 1 116 ? 18.731 26.036 -16.878 1.00 96.56 116 LEU A O 1
ATOM 926 N N . HIS A 1 117 ? 17.629 26.863 -15.098 1.00 95.88 117 HIS A N 1
ATOM 927 C CA . HIS A 1 117 ? 17.365 28.164 -15.699 1.00 95.88 117 HIS A CA 1
ATOM 928 C C . HIS A 1 117 ? 18.664 28.880 -16.100 1.00 95.88 117 HIS A C 1
ATOM 930 O O . HIS A 1 117 ? 18.756 29.467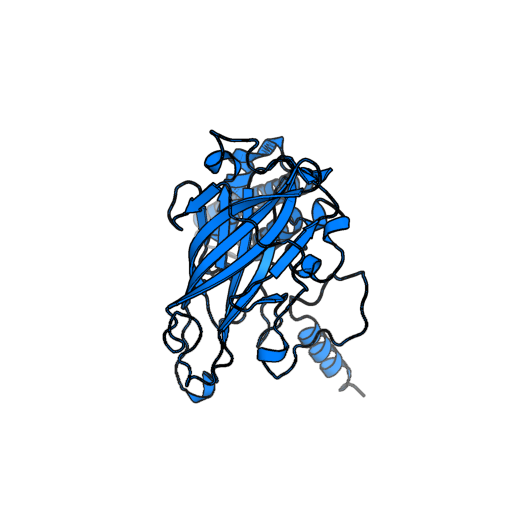 -17.180 1.00 95.88 117 HIS A O 1
ATOM 936 N N . LYS A 1 118 ? 19.703 28.805 -15.258 1.00 94.62 118 LYS A N 1
ATOM 937 C CA . LYS A 1 118 ? 21.026 29.349 -15.582 1.00 94.62 118 LYS A CA 1
ATOM 938 C C . LYS A 1 118 ? 21.660 28.637 -16.782 1.00 94.62 118 LYS A C 1
ATOM 940 O O . LYS A 1 118 ? 22.110 29.310 -17.706 1.00 94.62 118 LYS A O 1
ATOM 945 N N . TYR A 1 119 ? 21.670 27.304 -16.780 1.00 95.38 119 TYR A N 1
ATOM 946 C CA . TYR A 1 119 ? 22.204 26.485 -17.873 1.00 95.38 119 TYR A CA 1
ATOM 947 C C . TYR A 1 119 ? 21.533 26.817 -19.214 1.00 95.38 119 TYR A C 1
ATOM 949 O O . TYR A 1 119 ? 22.214 27.000 -20.224 1.00 95.38 119 TYR A O 1
ATOM 957 N N . GLU A 1 120 ? 20.206 26.957 -19.224 1.00 95.31 120 GLU A N 1
ATOM 958 C CA . GLU A 1 120 ? 19.431 27.318 -20.415 1.00 95.31 120 GLU A CA 1
ATOM 959 C C . GLU A 1 120 ? 19.744 28.739 -20.906 1.00 95.31 120 GLU A C 1
ATOM 961 O O . GLU A 1 120 ? 19.974 28.941 -22.101 1.00 95.31 120 GLU A O 1
ATOM 966 N N . ASN A 1 121 ? 19.838 29.716 -19.997 1.00 94.56 121 ASN A N 1
ATOM 967 C CA . ASN A 1 121 ? 20.182 31.102 -20.338 1.00 94.56 121 ASN A CA 1
ATOM 968 C C . ASN A 1 121 ? 21.611 31.258 -20.883 1.00 94.56 121 ASN A C 1
ATOM 970 O O . ASN A 1 121 ? 21.870 32.142 -21.699 1.00 94.56 121 ASN A O 1
ATOM 974 N N . GLU A 1 122 ? 22.541 30.406 -20.453 1.00 94.62 122 GLU A N 1
ATOM 975 C CA . GLU A 1 122 ? 23.925 30.375 -20.942 1.00 94.62 122 GLU A CA 1
ATOM 976 C C . GLU A 1 122 ? 24.078 29.559 -22.243 1.00 94.62 122 GLU A C 1
ATOM 978 O O . GLU A 1 122 ? 25.194 29.322 -22.704 1.00 94.62 122 GLU A O 1
ATOM 983 N N . GLY A 1 123 ? 22.971 29.144 -22.873 1.00 91.31 123 GLY A N 1
ATOM 984 C CA . GLY A 1 123 ? 22.981 28.410 -24.141 1.00 91.31 123 GLY A CA 1
ATOM 985 C C . GLY A 1 123 ? 23.396 26.943 -24.003 1.00 91.31 123 GLY A C 1
ATOM 986 O O . GLY A 1 123 ? 23.883 26.351 -24.965 1.00 91.31 123 GLY A O 1
ATOM 987 N N . GLY A 1 124 ? 23.229 26.358 -22.816 1.00 88.94 124 GLY A N 1
ATOM 988 C CA . GLY A 1 124 ? 23.559 24.964 -22.535 1.00 88.94 124 GLY A CA 1
ATOM 989 C C . GLY A 1 124 ? 25.056 24.690 -22.374 1.00 88.94 124 GLY A C 1
ATOM 990 O O . GLY A 1 124 ? 25.517 23.571 -22.613 1.00 88.94 124 GLY A O 1
ATOM 991 N N . VAL A 1 125 ? 25.836 25.706 -22.001 1.00 83.44 125 VAL A N 1
ATOM 992 C CA . VAL A 1 125 ? 27.275 25.572 -21.759 1.00 83.44 125 VAL A CA 1
ATOM 993 C C . VAL A 1 125 ? 27.515 24.955 -20.377 1.00 83.44 125 VAL A C 1
ATOM 995 O O . VAL A 1 125 ? 27.084 25.493 -19.364 1.00 83.44 125 VAL A O 1
ATOM 998 N N . GLY A 1 126 ? 28.246 23.837 -20.332 1.00 85.38 126 GLY A N 1
ATOM 999 C CA . GLY A 1 126 ? 28.591 23.128 -19.093 1.00 85.38 126 GLY A CA 1
ATOM 1000 C C . GLY A 1 126 ? 27.817 21.823 -18.899 1.00 85.38 126 GLY A C 1
ATOM 1001 O O . GLY A 1 126 ? 27.256 21.270 -19.845 1.00 85.38 126 GLY A O 1
ATOM 1002 N N . GLU A 1 127 ? 27.830 21.299 -17.673 1.00 90.44 127 GLU A N 1
ATOM 1003 C CA . GLU A 1 127 ? 27.071 20.099 -17.310 1.00 90.44 127 GLU A CA 1
ATOM 1004 C C . GLU A 1 127 ? 25.609 20.465 -17.043 1.00 90.44 127 GLU A C 1
ATOM 1006 O O . GLU A 1 127 ? 25.321 21.387 -16.279 1.00 90.44 127 GLU A O 1
ATOM 1011 N N . LYS A 1 128 ? 24.681 19.731 -17.668 1.00 93.50 128 LYS A N 1
ATOM 1012 C CA . LYS A 1 128 ? 23.254 19.891 -17.391 1.00 93.50 128 LYS A CA 1
ATOM 1013 C C . LYS A 1 128 ? 22.992 19.497 -15.929 1.00 93.50 128 LYS A C 1
ATOM 1015 O O . LYS A 1 128 ? 23.387 18.393 -15.543 1.00 93.50 128 LYS A O 1
ATOM 1020 N N . PRO A 1 129 ? 22.321 20.342 -15.131 1.00 93.69 129 PRO A N 1
ATOM 1021 C CA . PRO A 1 129 ? 21.995 19.999 -13.755 1.00 93.69 129 PRO A CA 1
ATOM 1022 C C . PRO A 1 129 ? 21.099 18.761 -13.709 1.00 93.69 129 PRO A C 1
ATOM 1024 O O . PRO A 1 129 ? 20.239 18.552 -14.572 1.00 93.69 129 PRO A O 1
ATOM 1027 N N . LEU A 1 130 ? 21.329 17.928 -12.698 1.00 91.94 130 LEU A N 1
ATOM 1028 C CA . LEU A 1 130 ? 20.570 16.707 -12.464 1.00 91.94 130 LEU A CA 1
ATOM 1029 C C . LEU A 1 130 ? 19.398 17.010 -11.536 1.00 91.94 130 LEU A C 1
ATOM 1031 O O . LEU A 1 130 ? 19.568 17.701 -10.532 1.00 91.94 130 LEU A O 1
ATOM 1035 N N . GLN A 1 131 ? 18.228 16.475 -11.873 1.00 90.38 131 GLN A N 1
ATOM 1036 C CA . GLN A 1 131 ? 17.079 16.497 -10.974 1.00 90.38 131 GLN A CA 1
ATOM 1037 C C . GLN A 1 131 ? 17.364 15.651 -9.718 1.00 90.38 131 GLN A C 1
ATOM 1039 O O . GLN A 1 131 ? 18.187 14.725 -9.788 1.00 90.38 131 GLN A O 1
ATOM 1044 N N . PRO A 1 132 ? 16.690 15.932 -8.587 1.00 90.75 132 PRO A N 1
ATOM 1045 C CA . PRO A 1 132 ? 16.711 15.050 -7.427 1.00 90.75 132 PRO A CA 1
ATOM 1046 C C . PRO A 1 132 ? 16.372 13.606 -7.816 1.00 90.75 132 PRO A C 1
ATOM 1048 O O . PRO A 1 132 ? 15.595 13.352 -8.734 1.00 90.75 132 PRO A O 1
ATOM 1051 N N . ASN A 1 133 ? 16.979 12.636 -7.134 1.00 88.94 133 ASN A N 1
ATOM 1052 C CA . ASN A 1 133 ? 16.740 11.231 -7.448 1.00 88.94 133 ASN A CA 1
ATOM 1053 C C . ASN A 1 133 ? 15.414 10.767 -6.830 1.00 88.94 133 ASN A C 1
ATOM 1055 O O . ASN A 1 133 ? 15.371 10.348 -5.670 1.00 88.94 133 ASN A O 1
ATOM 1059 N N . ASP A 1 134 ? 14.349 10.818 -7.624 1.00 87.88 134 ASP A N 1
ATOM 1060 C CA . ASP A 1 134 ? 12.989 10.513 -7.180 1.00 87.88 134 ASP A CA 1
ATOM 1061 C C . ASP A 1 134 ? 12.830 9.066 -6.672 1.00 87.88 134 ASP A C 1
ATOM 1063 O O . ASP A 1 134 ? 12.080 8.835 -5.723 1.00 87.88 134 ASP A O 1
ATOM 1067 N N . ILE A 1 135 ? 13.603 8.095 -7.190 1.00 84.25 135 ILE A N 1
ATOM 1068 C CA . ILE A 1 135 ? 13.652 6.725 -6.631 1.00 84.25 135 ILE A CA 1
ATOM 1069 C C . ILE A 1 135 ? 14.105 6.764 -5.178 1.00 84.25 135 ILE A C 1
ATOM 1071 O O . ILE A 1 135 ? 13.486 6.155 -4.306 1.00 84.25 135 ILE A O 1
ATOM 1075 N N . VAL A 1 136 ? 15.215 7.457 -4.916 1.00 86.81 136 VAL A N 1
ATOM 1076 C CA . VAL A 1 136 ? 15.823 7.506 -3.585 1.00 86.81 136 VAL A CA 1
ATOM 1077 C C . VAL A 1 136 ? 14.880 8.196 -2.608 1.00 86.81 136 VAL A C 1
ATOM 1079 O O . VAL A 1 136 ? 14.680 7.690 -1.503 1.00 86.81 136 VAL A O 1
ATOM 1082 N N . TYR A 1 137 ? 14.259 9.304 -3.009 1.00 89.50 137 TYR A N 1
ATOM 1083 C CA . TYR A 1 137 ? 13.281 9.996 -2.171 1.00 89.50 137 TYR A CA 1
ATOM 1084 C C . TYR A 1 137 ? 12.017 9.171 -1.938 1.00 89.50 137 TYR A C 1
ATOM 1086 O O . TYR A 1 137 ? 11.573 9.079 -0.795 1.00 89.50 137 TYR A O 1
ATOM 1094 N N . GLY A 1 138 ? 11.496 8.491 -2.960 1.00 88.31 138 GLY A N 1
ATOM 1095 C CA . GLY A 1 138 ? 10.367 7.575 -2.815 1.00 88.31 138 GLY A CA 1
ATOM 1096 C C . GLY A 1 138 ? 10.665 6.429 -1.845 1.00 88.31 138 GLY A C 1
ATOM 1097 O O . GLY A 1 138 ? 9.917 6.200 -0.896 1.00 88.31 138 GLY A O 1
ATOM 1098 N N . GLN A 1 139 ? 11.805 5.753 -2.005 1.00 86.44 139 GLN A N 1
ATOM 1099 C CA . GLN A 1 139 ? 12.238 4.690 -1.090 1.00 86.44 139 GLN A CA 1
ATOM 1100 C C . GLN A 1 139 ? 12.433 5.197 0.344 1.00 86.44 139 GLN A C 1
ATOM 1102 O O . GLN A 1 139 ? 12.092 4.502 1.302 1.00 86.44 139 GLN A O 1
ATOM 1107 N N . ARG A 1 140 ? 12.985 6.404 0.519 1.00 90.69 140 ARG A N 1
ATOM 1108 C CA . ARG A 1 140 ? 13.124 7.032 1.840 1.00 90.69 140 ARG A CA 1
ATOM 1109 C C . ARG A 1 140 ? 11.766 7.371 2.442 1.00 90.69 140 ARG A C 1
ATOM 1111 O O . ARG A 1 140 ? 11.579 7.117 3.624 1.00 90.69 140 ARG A O 1
ATOM 1118 N N . TYR A 1 141 ? 10.826 7.880 1.649 1.00 91.75 141 TYR A N 1
ATOM 1119 C CA . TYR A 1 141 ? 9.473 8.190 2.102 1.00 91.75 141 TYR A CA 1
ATOM 1120 C C . TYR A 1 141 ? 8.773 6.944 2.645 1.00 91.75 141 TYR A C 1
ATOM 1122 O O . TYR A 1 141 ? 8.354 6.959 3.801 1.00 91.75 141 TYR A O 1
ATOM 1130 N N . PHE A 1 142 ? 8.744 5.842 1.887 1.00 91.56 142 PHE A N 1
ATOM 1131 C CA . PHE A 1 142 ? 8.112 4.596 2.340 1.00 91.56 142 PHE A CA 1
ATOM 1132 C C . PHE A 1 142 ? 8.760 4.024 3.600 1.00 91.56 142 PHE A C 1
ATOM 1134 O O . PHE A 1 142 ? 8.054 3.591 4.507 1.00 91.56 142 PHE A O 1
ATOM 1141 N N . LYS A 1 143 ? 10.092 4.100 3.716 1.00 90.06 143 LYS A N 1
ATOM 1142 C CA . LYS A 1 143 ? 10.784 3.786 4.974 1.00 90.06 143 LYS A CA 1
ATOM 1143 C C . LYS A 1 143 ? 10.265 4.656 6.102 1.00 90.06 143 LYS A C 1
ATOM 1145 O O . LYS A 1 143 ? 9.832 4.120 7.117 1.00 90.06 143 LYS A O 1
ATOM 1150 N N . THR A 1 144 ? 10.254 5.973 5.932 1.00 91.31 144 THR A N 1
ATOM 1151 C CA . THR A 1 144 ? 9.809 6.916 6.961 1.00 91.31 144 THR A CA 1
ATOM 1152 C C . THR A 1 144 ? 8.375 6.661 7.426 1.00 91.31 144 THR A C 1
ATOM 1154 O O . THR A 1 144 ? 8.119 6.751 8.624 1.00 91.31 144 THR A O 1
ATOM 1157 N N . VAL A 1 145 ? 7.459 6.311 6.519 1.00 92.38 145 VAL A N 1
ATOM 1158 C CA . VAL A 1 145 ? 6.039 6.093 6.853 1.00 92.38 145 VAL A CA 1
ATOM 1159 C C . VAL A 1 145 ? 5.665 4.639 7.162 1.00 92.38 145 VAL A C 1
ATOM 1161 O O . VAL A 1 145 ? 4.495 4.356 7.412 1.00 92.38 145 VAL A O 1
ATOM 1164 N N . SER A 1 146 ? 6.635 3.721 7.162 1.00 92.44 146 SER A N 1
ATOM 1165 C CA . SER A 1 146 ? 6.410 2.305 7.473 1.00 92.44 146 SER A CA 1
ATOM 1166 C C . SER A 1 146 ? 5.920 2.092 8.908 1.00 92.44 146 SER A C 1
ATOM 1168 O O . SER A 1 146 ? 6.335 2.787 9.842 1.00 92.44 146 SER A O 1
ATOM 1170 N N . LEU A 1 147 ? 5.088 1.066 9.109 1.00 92.38 147 LEU A N 1
ATOM 1171 C CA . LEU A 1 147 ? 4.586 0.708 10.441 1.00 92.38 147 LEU A CA 1
ATOM 1172 C C . LEU A 1 147 ? 5.709 0.333 11.416 1.00 92.38 147 LEU A C 1
ATOM 1174 O O . LEU A 1 147 ? 5.629 0.634 12.605 1.00 92.38 147 LEU A O 1
ATOM 1178 N N . GLY A 1 148 ? 6.797 -0.257 10.926 1.00 88.38 148 GLY A N 1
ATOM 1179 C CA . GLY A 1 148 ? 7.986 -0.545 11.718 1.00 88.38 148 GLY A CA 1
ATOM 1180 C C . GLY A 1 148 ? 8.630 0.721 12.280 1.00 88.38 148 GLY A C 1
ATOM 1181 O O . GLY A 1 148 ? 9.191 0.684 13.372 1.00 88.38 148 GLY A O 1
ATOM 1182 N N . ASN A 1 149 ? 8.547 1.863 11.596 1.00 88.06 149 ASN A N 1
ATOM 1183 C CA . ASN A 1 149 ? 8.968 3.152 12.154 1.00 88.06 149 ASN A CA 1
ATOM 1184 C C . ASN A 1 149 ? 7.926 3.782 13.085 1.00 88.06 149 ASN A C 1
ATOM 1186 O O . ASN A 1 149 ? 8.302 4.592 13.928 1.00 88.06 149 ASN A O 1
ATOM 1190 N N . THR A 1 150 ? 6.656 3.388 12.989 1.00 87.56 150 THR A N 1
ATOM 1191 C CA . THR A 1 150 ? 5.609 3.819 13.924 1.00 87.56 150 THR A CA 1
ATOM 1192 C C . THR A 1 150 ? 5.764 3.172 15.299 1.00 87.56 150 THR A C 1
ATOM 1194 O O . THR A 1 150 ? 5.677 3.867 16.309 1.00 87.56 150 THR A O 1
ATOM 1197 N N . ASP A 1 151 ? 5.994 1.856 15.358 1.00 87.19 151 ASP A N 1
ATOM 1198 C CA . ASP A 1 151 ? 6.135 1.128 16.622 1.00 87.19 151 ASP A CA 1
ATOM 1199 C C . ASP A 1 151 ? 7.006 -0.134 16.499 1.00 87.19 151 ASP A C 1
ATOM 1201 O O . ASP A 1 151 ? 6.955 -0.863 15.508 1.00 87.19 151 ASP A O 1
ATOM 1205 N N . GLU A 1 152 ? 7.781 -0.438 17.545 1.00 85.62 152 GLU A N 1
ATOM 1206 C CA . GLU A 1 152 ? 8.682 -1.599 17.566 1.00 85.62 152 GLU A CA 1
ATOM 1207 C C . GLU A 1 152 ? 7.934 -2.940 17.475 1.00 85.62 152 GLU A C 1
ATOM 1209 O O . GLU A 1 152 ? 8.481 -3.918 16.964 1.00 85.62 152 GLU A O 1
ATOM 1214 N N . SER A 1 153 ? 6.672 -3.007 17.914 1.00 87.25 153 SER A N 1
ATOM 1215 C CA . SER A 1 153 ? 5.873 -4.237 17.834 1.00 87.25 153 SER A CA 1
ATOM 1216 C C . SER A 1 153 ? 5.646 -4.727 16.399 1.00 87.25 153 SER A C 1
ATOM 1218 O O . SER A 1 153 ? 5.510 -5.934 16.198 1.00 87.25 153 SER A O 1
ATOM 1220 N N . PHE A 1 154 ? 5.694 -3.839 15.399 1.00 89.88 154 PHE A N 1
ATOM 1221 C CA . PHE A 1 154 ? 5.603 -4.205 13.981 1.00 89.88 154 PHE A CA 1
ATOM 1222 C C . PHE A 1 154 ? 6.923 -4.726 13.405 1.00 89.88 154 PHE A C 1
ATOM 1224 O O . PHE A 1 154 ? 6.943 -5.318 12.335 1.00 89.88 154 PHE A O 1
ATOM 1231 N N . ARG A 1 155 ? 8.045 -4.581 14.118 1.00 85.19 155 ARG A N 1
ATOM 1232 C CA . ARG A 1 155 ? 9.356 -5.071 13.658 1.00 85.19 155 ARG A CA 1
ATOM 1233 C C . ARG A 1 155 ? 9.589 -6.555 13.940 1.00 85.19 155 ARG A C 1
ATOM 1235 O O . ARG A 1 155 ? 10.679 -7.056 13.674 1.00 85.19 155 ARG A O 1
ATOM 1242 N N . ARG A 1 156 ? 8.594 -7.265 14.481 1.00 77.75 156 ARG A N 1
ATOM 1243 C CA . ARG A 1 156 ? 8.749 -8.633 14.994 1.00 77.75 156 ARG A CA 1
ATOM 1244 C C . ARG A 1 156 ? 7.933 -9.654 14.208 1.00 77.75 156 ARG A C 1
ATOM 1246 O O . ARG A 1 156 ? 6.813 -9.390 13.780 1.00 77.75 156 ARG A O 1
ATOM 1253 N N . GLY A 1 157 ? 8.481 -10.864 14.104 1.00 75.75 157 GLY A N 1
ATOM 1254 C CA . GLY A 1 157 ? 7.847 -11.982 13.402 1.00 75.75 157 GLY A CA 1
ATOM 1255 C C . GLY A 1 157 ? 7.876 -11.829 11.881 1.00 75.75 157 GLY A C 1
ATOM 1256 O O . GLY A 1 157 ? 8.400 -10.862 11.346 1.00 75.75 157 GLY A O 1
ATOM 1257 N N . TYR A 1 158 ? 7.312 -12.800 11.161 1.00 77.38 158 TYR A N 1
ATOM 1258 C CA . TYR A 1 158 ? 7.387 -12.822 9.694 1.00 77.38 158 TYR A CA 1
ATOM 1259 C C . TYR A 1 158 ? 6.643 -11.643 9.041 1.00 77.38 158 TYR A C 1
ATOM 1261 O O . TYR A 1 158 ? 7.049 -11.174 7.981 1.00 77.38 158 TYR A O 1
ATOM 1269 N N . PHE A 1 159 ? 5.591 -11.127 9.686 1.00 81.69 159 PHE A N 1
ATOM 1270 C CA . PHE A 1 159 ? 4.838 -9.975 9.187 1.00 81.69 159 PHE A CA 1
ATOM 1271 C C . PHE A 1 159 ? 5.671 -8.687 9.122 1.00 81.69 159 PHE A C 1
ATOM 1273 O O . PHE A 1 159 ? 5.353 -7.817 8.319 1.00 81.69 159 PHE A O 1
ATOM 1280 N N . SER A 1 160 ? 6.780 -8.580 9.869 1.00 82.75 160 SER A N 1
ATOM 1281 C CA . SER A 1 160 ? 7.653 -7.399 9.809 1.00 82.75 160 SER A CA 1
ATOM 1282 C C . SER A 1 160 ? 8.268 -7.161 8.428 1.00 82.75 160 SER A C 1
ATOM 1284 O O . SER A 1 160 ? 8.628 -6.038 8.082 1.00 82.75 160 SER A O 1
ATOM 1286 N N . LYS A 1 161 ? 8.318 -8.210 7.596 1.00 81.12 161 LYS A N 1
ATOM 1287 C CA . LYS A 1 161 ? 8.689 -8.136 6.182 1.00 81.12 161 LYS A CA 1
ATOM 1288 C C . LYS A 1 161 ? 7.704 -7.342 5.321 1.00 81.12 161 LYS A C 1
ATOM 1290 O O . LYS A 1 161 ? 8.000 -7.126 4.156 1.00 81.12 161 LYS A O 1
ATOM 1295 N N . LEU A 1 162 ? 6.536 -6.983 5.843 1.00 88.00 162 LEU A N 1
ATOM 1296 C CA . LEU A 1 162 ? 5.574 -6.113 5.172 1.00 88.00 162 LEU A CA 1
ATOM 1297 C C . LEU A 1 162 ? 5.529 -4.717 5.793 1.00 88.00 162 LEU A C 1
ATOM 1299 O O . LEU A 1 162 ? 4.667 -3.945 5.417 1.00 88.00 162 LEU A O 1
ATOM 1303 N N . THR A 1 163 ? 6.374 -4.392 6.771 1.00 90.44 163 THR A N 1
ATOM 1304 C CA . THR A 1 163 ? 6.212 -3.158 7.555 1.00 90.44 163 THR A CA 1
ATOM 1305 C C . THR A 1 163 ? 7.518 -2.409 7.780 1.00 90.44 163 THR A C 1
ATOM 1307 O O . THR A 1 163 ? 7.648 -1.701 8.773 1.00 90.44 163 THR A O 1
ATOM 1310 N N . ASP A 1 164 ? 8.529 -2.581 6.937 1.00 84.88 164 ASP A N 1
ATOM 1311 C CA . ASP A 1 164 ? 9.826 -1.899 7.087 1.00 84.88 164 ASP A CA 1
ATOM 1312 C C . ASP A 1 164 ? 10.112 -0.879 5.968 1.00 84.88 164 ASP A C 1
ATOM 1314 O O . ASP A 1 164 ? 11.196 -0.288 5.916 1.00 84.88 164 ASP A O 1
ATOM 1318 N N . GLY A 1 165 ? 9.137 -0.658 5.082 1.00 87.25 165 GLY A N 1
ATOM 1319 C CA . GLY A 1 165 ? 9.165 0.359 4.041 1.00 87.25 165 GLY A CA 1
ATOM 1320 C C . GLY A 1 165 ? 9.873 -0.039 2.752 1.00 87.25 165 GLY A C 1
ATOM 1321 O O . GLY A 1 165 ? 10.193 0.842 1.951 1.00 87.25 165 GLY A O 1
ATOM 1322 N N . ILE A 1 166 ? 10.150 -1.327 2.520 1.00 85.00 166 ILE A N 1
ATOM 1323 C CA . ILE A 1 166 ? 10.669 -1.794 1.224 1.00 85.00 166 ILE A CA 1
ATOM 1324 C C . ILE A 1 166 ? 9.498 -2.111 0.290 1.00 85.00 166 ILE A C 1
ATOM 1326 O O . ILE A 1 166 ? 8.896 -3.179 0.351 1.00 85.00 166 ILE A O 1
ATOM 1330 N N . THR A 1 167 ? 9.228 -1.199 -0.642 1.00 85.12 167 THR A N 1
ATOM 1331 C CA . THR A 1 167 ? 8.117 -1.315 -1.597 1.00 85.12 167 THR A CA 1
ATOM 1332 C C . THR A 1 167 ? 8.478 -1.985 -2.921 1.00 85.12 167 THR A C 1
ATOM 1334 O O . THR A 1 167 ? 7.572 -2.333 -3.667 1.00 85.12 167 THR A O 1
ATOM 1337 N N . MET A 1 168 ? 9.762 -2.201 -3.231 1.00 79.56 168 MET A N 1
ATOM 1338 C CA . MET A 1 168 ? 10.235 -2.844 -4.471 1.00 79.56 168 MET A CA 1
ATOM 1339 C C . MET A 1 168 ? 11.540 -3.629 -4.252 1.00 79.56 168 MET A C 1
ATOM 1341 O O . MET A 1 168 ? 12.257 -3.376 -3.285 1.00 79.56 168 MET A O 1
ATOM 1345 N N . CYS A 1 169 ? 11.865 -4.572 -5.148 1.00 68.88 169 CYS A N 1
ATOM 1346 C CA . CYS A 1 169 ? 13.101 -5.364 -5.093 1.00 68.88 169 CYS A CA 1
ATOM 1347 C C . CYS A 1 169 ? 13.619 -5.766 -6.488 1.00 68.88 169 CYS A C 1
ATOM 1349 O O . CYS A 1 169 ? 12.892 -6.402 -7.253 1.00 68.88 169 CYS A O 1
ATOM 1351 N N . ASP A 1 170 ? 14.898 -5.489 -6.773 1.00 55.97 170 ASP A N 1
ATOM 1352 C CA . ASP A 1 170 ? 15.557 -5.692 -8.084 1.00 55.97 170 ASP A CA 1
ATOM 1353 C C . ASP A 1 170 ? 16.182 -7.095 -8.298 1.00 55.97 170 ASP A C 1
ATOM 1355 O O . ASP A 1 170 ? 17.009 -7.300 -9.188 1.00 55.97 170 ASP A O 1
ATOM 1359 N N . GLY A 1 171 ? 15.834 -8.091 -7.477 1.00 48.66 171 GLY A N 1
ATOM 1360 C CA . GLY A 1 171 ? 16.384 -9.452 -7.579 1.00 48.66 171 GLY A CA 1
ATOM 1361 C C . GLY A 1 171 ? 15.847 -10.269 -8.767 1.00 48.66 171 GLY A C 1
ATOM 1362 O O . GLY A 1 171 ? 14.695 -10.114 -9.170 1.00 48.66 171 GLY A O 1
ATOM 1363 N N . ARG A 1 172 ? 16.672 -11.186 -9.313 1.00 39.00 172 ARG A N 1
ATOM 1364 C CA . ARG A 1 172 ? 16.210 -12.243 -10.237 1.00 39.00 172 ARG A CA 1
ATOM 1365 C C . ARG A 1 172 ? 15.439 -13.297 -9.449 1.00 39.00 172 ARG A C 1
ATOM 1367 O O . ARG A 1 172 ? 15.981 -13.858 -8.500 1.00 39.00 172 ARG A O 1
ATOM 1374 N N . GLY A 1 173 ? 14.219 -13.584 -9.888 1.00 44.78 173 GLY A N 1
ATOM 1375 C CA . GLY A 1 173 ? 13.316 -14.462 -9.162 1.00 44.78 173 GLY A CA 1
ATOM 1376 C C . GLY A 1 173 ? 12.775 -13.802 -7.901 1.00 44.78 173 GLY A C 1
ATOM 1377 O O . GLY A 1 173 ? 13.011 -12.629 -7.595 1.00 44.78 173 GLY A O 1
ATOM 1378 N N . ALA A 1 174 ? 11.989 -14.566 -7.176 1.00 36.53 174 ALA A N 1
ATOM 1379 C CA . ALA A 1 174 ? 11.293 -14.096 -6.020 1.00 36.53 174 ALA A CA 1
ATOM 1380 C C . ALA A 1 174 ? 12.230 -14.004 -4.795 1.00 36.53 174 ALA A C 1
ATOM 1382 O O . ALA A 1 174 ? 12.182 -14.789 -3.866 1.00 36.53 174 ALA A O 1
ATOM 1383 N N . ALA A 1 175 ? 13.006 -12.927 -4.675 1.00 45.22 175 ALA A N 1
ATOM 1384 C CA . ALA A 1 175 ? 13.408 -12.425 -3.349 1.00 45.22 175 ALA A CA 1
ATOM 1385 C C . ALA A 1 175 ? 12.175 -11.852 -2.599 1.00 45.22 175 ALA A C 1
ATOM 1387 O O . ALA A 1 175 ? 12.184 -10.722 -2.112 1.00 45.22 175 ALA A O 1
ATOM 1388 N N . ILE A 1 176 ? 11.066 -12.599 -2.618 1.00 58.88 176 ILE A N 1
ATOM 1389 C CA . ILE A 1 176 ? 9.733 -12.193 -2.199 1.00 58.88 176 ILE A CA 1
ATOM 1390 C C . ILE A 1 176 ? 9.686 -12.102 -0.695 1.00 58.88 176 ILE A C 1
ATOM 1392 O O . ILE A 1 176 ? 10.067 -13.018 0.035 1.00 58.88 176 ILE A O 1
ATOM 1396 N N . ARG A 1 177 ? 9.218 -10.954 -0.229 1.00 69.44 177 ARG A N 1
ATOM 1397 C CA . ARG A 1 177 ? 9.118 -10.678 1.196 1.00 69.44 177 ARG A CA 1
ATOM 1398 C C . ARG A 1 177 ? 8.070 -11.599 1.813 1.00 69.44 177 ARG A C 1
ATOM 1400 O O . ARG A 1 177 ? 8.339 -12.221 2.838 1.00 69.44 177 ARG A O 1
ATOM 1407 N N . MET A 1 178 ? 6.945 -11.774 1.119 1.00 82.25 178 MET A N 1
ATOM 1408 C CA . MET A 1 178 ? 5.912 -12.750 1.448 1.00 82.25 178 MET A CA 1
ATOM 1409 C C . MET A 1 178 ? 5.137 -13.172 0.191 1.00 82.25 178 MET A C 1
ATOM 1411 O O . MET A 1 178 ? 4.675 -12.316 -0.561 1.00 82.25 178 MET A O 1
ATOM 1415 N N . GLN A 1 179 ? 4.991 -14.483 -0.022 1.00 85.56 179 GLN A N 1
ATOM 1416 C CA . GLN A 1 179 ? 4.123 -15.067 -1.051 1.00 85.56 179 GLN A CA 1
ATOM 1417 C C . GLN A 1 179 ? 2.802 -15.482 -0.422 1.00 85.56 179 GLN A C 1
ATOM 1419 O O . GLN A 1 179 ? 2.828 -16.174 0.596 1.00 85.56 179 GLN A O 1
ATOM 1424 N N . ILE A 1 180 ? 1.670 -15.147 -1.033 1.00 87.94 180 ILE A N 1
ATOM 1425 C CA . ILE A 1 180 ? 0.369 -15.659 -0.594 1.00 87.94 180 ILE A CA 1
ATOM 1426 C C . ILE A 1 180 ? -0.372 -16.319 -1.757 1.00 87.94 180 ILE A C 1
ATOM 1428 O O . ILE A 1 180 ? -0.275 -15.881 -2.907 1.00 87.94 180 ILE A O 1
ATOM 1432 N N . ASN A 1 181 ? -1.092 -17.394 -1.453 1.00 88.38 181 ASN A N 1
ATOM 1433 C CA . ASN A 1 181 ? -2.102 -17.962 -2.342 1.00 88.38 181 ASN A CA 1
ATOM 1434 C C . ASN A 1 181 ? -3.439 -17.225 -2.131 1.00 88.38 181 ASN A C 1
ATOM 1436 O O . ASN A 1 181 ? -3.519 -16.319 -1.299 1.00 88.38 181 ASN A O 1
ATOM 1440 N N . GLU A 1 182 ? -4.482 -17.596 -2.872 1.00 89.81 182 GLU A N 1
ATOM 1441 C CA . GLU A 1 182 ? -5.791 -16.921 -2.807 1.00 89.81 182 GLU A CA 1
ATOM 1442 C C . GLU A 1 182 ? -6.415 -16.929 -1.402 1.00 89.81 182 GLU A C 1
ATOM 1444 O O . GLU A 1 182 ? -7.043 -15.954 -0.988 1.00 89.81 182 GLU A O 1
ATOM 1449 N N . ALA A 1 183 ? -6.159 -17.982 -0.611 1.00 87.94 183 ALA A N 1
ATOM 1450 C CA . ALA A 1 183 ? -6.607 -18.062 0.782 1.00 87.94 183 ALA A CA 1
ATOM 1451 C C . ALA A 1 183 ? -6.012 -16.952 1.667 1.00 87.94 183 ALA A C 1
ATOM 1453 O O . ALA A 1 183 ? -6.603 -16.587 2.687 1.00 87.94 183 ALA A O 1
ATOM 1454 N N . GLY A 1 184 ? -4.870 -16.392 1.267 1.00 90.69 184 GLY A N 1
ATOM 1455 C CA . GLY A 1 184 ? -4.307 -15.210 1.884 1.00 90.69 184 GLY A CA 1
ATOM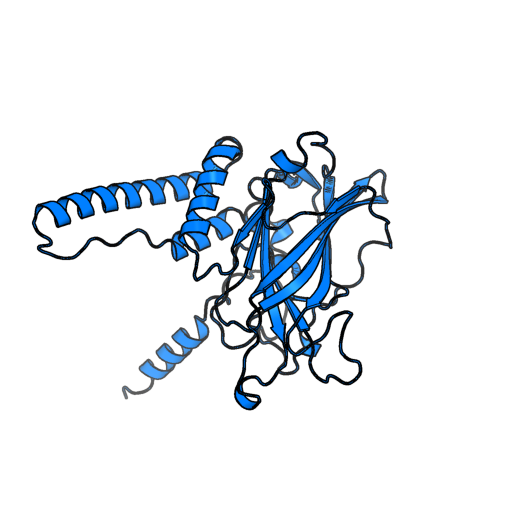 1456 C C . GLY A 1 184 ? -3.673 -15.447 3.252 1.00 90.69 184 GLY A C 1
ATOM 1457 O O . GLY A 1 184 ? -3.259 -16.551 3.608 1.00 90.69 184 GLY A O 1
ATOM 1458 N N . ILE A 1 185 ? -3.560 -14.366 4.021 1.00 90.94 185 ILE A N 1
ATOM 1459 C CA . ILE A 1 185 ? -2.928 -14.337 5.341 1.00 90.94 185 ILE A CA 1
ATOM 1460 C C . ILE A 1 185 ? -3.751 -13.528 6.336 1.00 90.94 185 ILE A C 1
ATOM 1462 O O . ILE A 1 185 ? -4.513 -12.638 5.963 1.00 90.94 185 ILE A O 1
ATOM 1466 N N . GLN A 1 186 ? -3.533 -13.799 7.622 1.00 92.44 186 GLN A N 1
ATOM 1467 C CA . GLN A 1 186 ? -4.063 -13.011 8.729 1.00 92.44 186 GLN A CA 1
ATOM 1468 C C . GLN A 1 186 ? -2.957 -12.724 9.743 1.00 92.44 186 GLN A C 1
ATOM 1470 O O . GLN A 1 186 ? -2.143 -13.595 10.050 1.00 92.44 186 GLN A O 1
ATOM 1475 N N . GLN A 1 187 ? -2.969 -11.521 10.306 1.00 91.38 187 GLN A N 1
ATOM 1476 C CA . GLN A 1 187 ? -2.065 -11.095 11.363 1.00 91.38 187 GLN A CA 1
ATOM 1477 C C . GLN A 1 187 ? -2.853 -10.380 12.457 1.00 91.38 187 GLN A C 1
ATOM 1479 O O . GLN A 1 187 ? -3.624 -9.464 12.186 1.00 91.38 187 GLN A O 1
ATOM 1484 N N . LYS A 1 188 ? -2.611 -10.764 13.713 1.00 92.00 188 LYS A N 1
ATOM 1485 C CA . LYS A 1 188 ? -3.083 -10.027 14.889 1.00 92.00 188 LYS A CA 1
ATOM 1486 C C . LYS A 1 188 ? -1.979 -9.111 15.402 1.00 92.00 188 LYS A C 1
ATOM 1488 O O . LYS A 1 188 ? -0.838 -9.544 15.557 1.00 92.00 188 LYS A O 1
ATOM 1493 N N . PHE A 1 189 ? -2.313 -7.863 15.680 1.00 92.38 189 PHE A N 1
ATOM 1494 C CA . PHE A 1 189 ? -1.387 -6.884 16.228 1.00 92.38 189 PHE A CA 1
ATOM 1495 C C . PHE A 1 189 ? -1.430 -6.886 17.755 1.00 92.38 189 PHE A C 1
ATOM 1497 O O . PHE A 1 189 ? -2.431 -7.246 18.375 1.00 92.38 189 PHE A O 1
ATOM 1504 N N . ALA A 1 190 ? -0.310 -6.501 18.366 1.00 90.62 190 ALA A N 1
ATOM 1505 C CA . ALA A 1 190 ? -0.212 -6.343 19.815 1.00 90.62 190 ALA A CA 1
ATOM 1506 C C . ALA A 1 190 ? -0.864 -5.043 20.317 1.00 90.62 190 ALA A C 1
ATOM 1508 O O . ALA A 1 190 ? -1.067 -4.898 21.519 1.00 90.62 190 ALA A O 1
ATOM 1509 N N . LYS A 1 191 ? -1.162 -4.118 19.399 1.00 93.94 191 LYS A N 1
ATOM 1510 C CA . LYS A 1 191 ? -1.698 -2.783 19.658 1.00 93.94 191 LYS A CA 1
ATOM 1511 C C . LYS A 1 191 ? -2.966 -2.528 18.858 1.00 93.94 191 LYS A C 1
ATOM 1513 O O . LYS A 1 191 ? -3.238 -3.210 17.868 1.00 93.94 191 LYS A O 1
ATOM 1518 N N . GLU A 1 192 ? -3.708 -1.519 19.284 1.00 95.75 192 GLU A N 1
ATOM 1519 C CA . GLU A 1 192 ? -4.945 -1.062 18.665 1.00 95.75 192 GLU A CA 1
ATOM 1520 C C . GLU A 1 192 ? -4.727 0.268 17.931 1.00 95.75 192 GLU A C 1
ATOM 1522 O O . GLU A 1 192 ? -4.154 1.209 18.482 1.00 95.75 192 GLU A O 1
ATOM 1527 N N . LEU A 1 193 ? -5.210 0.362 16.691 1.00 96.81 193 LEU A N 1
ATOM 1528 C CA . LEU A 1 193 ? -5.232 1.594 15.906 1.00 96.81 193 LEU A CA 1
ATOM 1529 C C . LEU A 1 193 ? -6.143 2.624 16.584 1.00 96.81 193 LEU A C 1
ATOM 1531 O O . LEU A 1 193 ? -7.304 2.343 16.872 1.00 96.81 193 LEU A O 1
ATOM 1535 N N . THR A 1 194 ? -5.638 3.831 16.812 1.00 95.75 194 THR A N 1
ATOM 1536 C CA . THR A 1 194 ? -6.376 4.911 17.490 1.00 95.75 194 THR A CA 1
ATOM 1537 C C . THR A 1 194 ? -6.528 6.177 16.664 1.00 95.75 194 THR A C 1
ATOM 1539 O O . THR A 1 194 ? -7.402 6.981 16.964 1.00 95.75 194 THR A O 1
ATOM 1542 N N . ASP A 1 195 ? -5.708 6.343 15.631 1.00 95.00 195 ASP A N 1
ATOM 1543 C CA . ASP A 1 195 ? -5.797 7.434 14.663 1.00 95.00 195 ASP A CA 1
ATOM 1544 C C . ASP A 1 195 ? -5.222 6.950 13.332 1.00 95.00 195 ASP A C 1
ATOM 1546 O O . ASP A 1 195 ? -4.290 6.137 13.320 1.00 95.00 195 ASP A O 1
ATOM 1550 N N . TYR A 1 196 ? -5.775 7.435 12.225 1.00 94.38 196 TYR A N 1
ATOM 1551 C CA . TYR A 1 196 ? -5.388 7.034 10.878 1.00 94.38 196 TYR A CA 1
ATOM 1552 C C . TYR A 1 196 ? -5.600 8.161 9.863 1.00 94.38 196 TYR A C 1
ATOM 1554 O O . TYR A 1 196 ? -6.474 9.019 10.007 1.00 94.38 196 TYR A O 1
ATOM 1562 N N . SER A 1 197 ? -4.804 8.113 8.795 1.00 94.25 197 SER A N 1
ATOM 1563 C CA . SER A 1 197 ? -4.849 9.086 7.699 1.00 94.25 197 SER A CA 1
ATOM 1564 C C . SER A 1 197 ? -5.014 8.380 6.362 1.00 94.25 197 SER A C 1
ATOM 1566 O O . SER A 1 197 ? -6.014 8.582 5.668 1.00 94.25 197 SER A O 1
ATOM 1568 N N . SER A 1 198 ? -4.071 7.499 6.043 1.00 95.12 198 SER A N 1
ATOM 1569 C CA . SER A 1 198 ? -4.029 6.763 4.788 1.00 95.12 198 SER A CA 1
ATOM 1570 C C . SER A 1 198 ? -3.562 5.323 4.983 1.00 95.12 198 SER A C 1
ATOM 1572 O O . SER A 1 198 ? -3.114 4.936 6.064 1.00 95.12 198 SER A O 1
ATOM 1574 N N . LEU A 1 199 ? -3.698 4.530 3.923 1.00 95.69 199 LEU A N 1
ATOM 1575 C CA . LEU A 1 199 ? -3.139 3.191 3.784 1.00 95.69 199 LEU A CA 1
ATOM 1576 C C . LEU A 1 199 ? -2.254 3.157 2.541 1.00 95.69 199 LEU A C 1
ATOM 1578 O O . LEU A 1 199 ? -2.650 3.676 1.504 1.00 95.69 199 LEU A O 1
ATOM 1582 N N . ILE A 1 200 ? -1.102 2.500 2.627 1.00 95.19 200 ILE A N 1
ATOM 1583 C CA . ILE A 1 200 ? -0.242 2.170 1.492 1.00 95.19 200 ILE A CA 1
ATOM 1584 C C . ILE A 1 200 ? -0.066 0.658 1.444 1.00 95.19 200 ILE A C 1
ATOM 1586 O O . ILE A 1 200 ? 0.225 0.022 2.457 1.00 95.19 200 ILE A O 1
ATOM 1590 N N . PHE A 1 201 ? -0.205 0.098 0.250 1.00 93.31 201 PHE A N 1
ATOM 1591 C CA . PHE A 1 201 ? -0.026 -1.317 -0.008 1.00 93.31 201 PHE A CA 1
ATOM 1592 C C . PHE A 1 201 ? 0.767 -1.521 -1.300 1.00 93.31 201 PHE A C 1
ATOM 1594 O O . PHE A 1 201 ? 0.372 -1.028 -2.354 1.00 93.31 201 PHE A O 1
ATOM 1601 N N . ALA A 1 202 ? 1.901 -2.218 -1.220 1.00 93.19 202 ALA A N 1
ATOM 1602 C CA . ALA A 1 202 ? 2.766 -2.508 -2.361 1.00 93.19 202 ALA A CA 1
ATOM 1603 C C . ALA A 1 202 ? 2.823 -4.013 -2.622 1.00 93.19 202 ALA A C 1
ATOM 1605 O O . ALA A 1 202 ? 3.048 -4.810 -1.703 1.00 93.19 202 ALA A O 1
ATOM 1606 N N . LEU A 1 203 ? 2.638 -4.396 -3.881 1.00 92.75 203 LEU A N 1
ATOM 1607 C CA . LEU A 1 203 ? 2.503 -5.789 -4.286 1.00 92.75 203 LEU A CA 1
ATOM 1608 C C . LEU A 1 203 ? 2.867 -6.003 -5.761 1.00 92.75 203 LEU A C 1
ATOM 1610 O O . LEU A 1 203 ? 2.995 -5.057 -6.533 1.00 92.7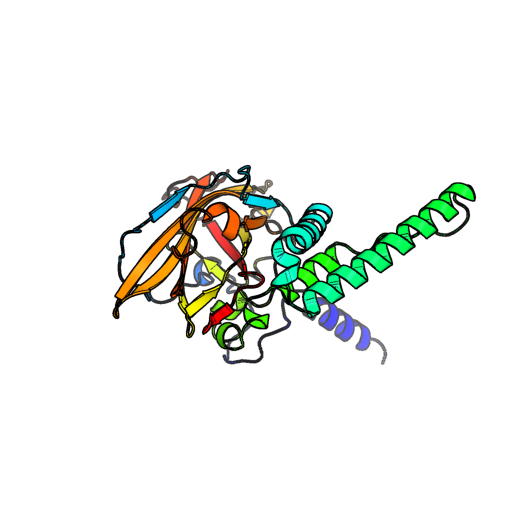5 203 LEU A O 1
ATOM 1614 N N . ARG A 1 204 ? 2.996 -7.261 -6.168 1.00 90.38 204 ARG A N 1
ATOM 1615 C CA . ARG A 1 204 ? 3.019 -7.677 -7.577 1.00 90.38 204 ARG A CA 1
ATOM 1616 C C . ARG A 1 204 ? 2.486 -9.104 -7.701 1.00 90.38 204 ARG A C 1
ATOM 1618 O O . ARG A 1 204 ? 2.455 -9.834 -6.712 1.00 90.38 204 ARG A O 1
ATOM 1625 N N . GLY A 1 205 ? 2.112 -9.515 -8.899 1.00 89.19 205 GLY A N 1
ATOM 1626 C CA . GLY A 1 205 ? 1.906 -10.917 -9.235 1.00 89.19 205 GLY A CA 1
ATOM 1627 C C . GLY A 1 205 ? 3.226 -11.638 -9.500 1.00 89.19 205 GLY A C 1
ATOM 1628 O O . GLY A 1 205 ? 4.246 -11.029 -9.844 1.00 89.19 205 GLY A O 1
ATOM 1629 N N . GLY A 1 206 ? 3.203 -12.954 -9.379 1.00 86.25 206 GLY A N 1
ATOM 1630 C CA . GLY A 1 206 ? 4.194 -13.775 -10.047 1.00 86.25 206 GLY A CA 1
ATOM 1631 C C . GLY A 1 206 ? 3.788 -15.231 -10.113 1.00 86.25 206 GLY A C 1
ATOM 1632 O O . GLY A 1 206 ? 2.881 -15.675 -9.408 1.00 86.25 206 GLY A O 1
ATOM 1633 N N . THR A 1 207 ? 4.467 -15.946 -10.994 1.00 85.50 207 THR A N 1
ATOM 1634 C CA . THR A 1 207 ? 4.125 -17.305 -11.385 1.00 85.50 207 THR A CA 1
ATOM 1635 C C . THR A 1 207 ? 5.359 -18.200 -11.399 1.00 85.50 207 THR A C 1
ATOM 1637 O O . THR A 1 207 ? 6.503 -17.738 -11.366 1.00 85.50 207 THR A O 1
ATOM 1640 N N . ASN A 1 208 ? 5.128 -19.508 -11.461 1.00 83.19 208 ASN A N 1
ATOM 1641 C CA . ASN A 1 208 ? 6.157 -20.511 -11.746 1.00 83.19 208 ASN A CA 1
ATOM 1642 C C . ASN A 1 208 ? 6.278 -20.829 -13.251 1.00 83.19 208 ASN A C 1
ATOM 1644 O O . ASN A 1 208 ? 6.885 -21.838 -13.612 1.00 83.19 208 ASN A O 1
ATOM 1648 N N . ILE A 1 209 ? 5.712 -19.998 -14.135 1.00 84.00 209 ILE A N 1
ATOM 1649 C CA . ILE A 1 209 ? 5.731 -20.248 -15.577 1.00 84.00 209 ILE A CA 1
ATOM 1650 C C . ILE A 1 209 ? 7.165 -20.100 -16.113 1.00 84.00 209 ILE A C 1
ATOM 1652 O O . ILE A 1 209 ? 7.812 -19.069 -15.889 1.00 84.00 209 ILE A O 1
ATOM 1656 N N . PRO A 1 210 ? 7.683 -21.077 -16.880 1.00 83.62 210 PRO A N 1
ATOM 1657 C CA . PRO A 1 210 ? 8.998 -20.984 -17.498 1.00 83.62 210 PRO A CA 1
ATOM 1658 C C . PRO A 1 210 ? 8.950 -20.079 -18.741 1.00 83.62 210 PRO A C 1
ATOM 1660 O O . PRO A 1 210 ? 9.124 -20.525 -19.874 1.00 83.62 210 PRO A O 1
ATOM 1663 N N . TRP A 1 211 ? 8.745 -18.771 -18.549 1.00 82.81 211 TRP A N 1
ATOM 1664 C CA . TRP A 1 211 ? 8.600 -17.788 -19.636 1.00 82.81 211 TRP A CA 1
ATOM 1665 C C . TRP A 1 211 ? 9.766 -17.783 -20.636 1.00 82.81 211 TRP A C 1
ATOM 1667 O O . TRP A 1 211 ? 9.575 -17.546 -21.829 1.00 82.81 211 TRP A O 1
ATOM 1677 N N . ALA A 1 212 ? 10.978 -18.098 -20.168 1.00 79.12 212 ALA A N 1
ATOM 1678 C CA . ALA A 1 212 ? 12.155 -18.240 -21.024 1.00 79.12 212 ALA A CA 1
ATOM 1679 C C . ALA A 1 212 ? 12.020 -19.375 -22.058 1.00 79.12 212 ALA A C 1
ATOM 1681 O O . ALA A 1 212 ? 12.626 -19.299 -23.125 1.00 79.12 212 ALA A O 1
ATOM 1682 N N . GLU A 1 213 ? 11.237 -20.408 -21.748 1.00 83.88 213 GLU A N 1
ATOM 1683 C CA . GLU A 1 213 ? 10.985 -21.564 -22.611 1.00 83.88 213 GLU A CA 1
ATOM 1684 C C . GLU A 1 213 ? 9.750 -21.352 -23.495 1.00 83.88 213 GLU A C 1
ATOM 1686 O O . GLU A 1 213 ? 9.743 -21.772 -24.651 1.00 83.88 213 GLU A O 1
ATOM 1691 N N . LEU A 1 214 ? 8.732 -20.654 -22.977 1.00 78.62 214 LEU A N 1
ATOM 1692 C CA . LEU A 1 214 ? 7.459 -20.426 -23.672 1.00 78.62 214 LEU A CA 1
ATOM 1693 C C . LEU A 1 214 ? 7.469 -19.227 -24.637 1.00 78.62 214 LEU A C 1
ATOM 1695 O O . LEU A 1 214 ? 6.586 -19.113 -25.483 1.00 78.62 214 LEU A O 1
ATOM 1699 N N . GLY A 1 215 ? 8.474 -18.348 -24.570 1.00 68.75 215 GLY A N 1
ATOM 1700 C CA . GLY A 1 215 ? 8.689 -17.298 -25.577 1.00 68.75 215 GLY A CA 1
ATOM 1701 C C . GLY A 1 215 ? 7.731 -16.100 -25.500 1.00 68.75 215 GLY A C 1
ATOM 1702 O O . GLY A 1 215 ? 7.662 -15.315 -26.445 1.00 68.75 215 GLY A O 1
ATOM 1703 N N . GLY A 1 216 ? 7.032 -15.932 -24.378 1.00 71.56 216 GLY A N 1
ATOM 1704 C CA . GLY A 1 216 ? 6.182 -14.784 -24.055 1.00 71.56 216 GLY A CA 1
ATOM 1705 C C . GLY A 1 216 ? 6.244 -14.489 -22.558 1.00 71.56 216 GLY A C 1
ATOM 1706 O O . GLY A 1 216 ? 6.739 -15.316 -21.804 1.00 71.56 216 GLY A O 1
ATOM 1707 N N . PHE A 1 217 ? 5.799 -13.310 -22.125 1.00 73.94 217 PHE A N 1
ATOM 1708 C CA . PHE A 1 217 ? 5.616 -12.998 -20.705 1.00 73.94 217 PHE A CA 1
ATOM 1709 C C . PHE A 1 217 ? 4.297 -12.252 -20.528 1.00 73.94 217 PHE A C 1
ATOM 1711 O O . PHE A 1 217 ? 4.017 -11.298 -21.259 1.00 73.94 217 PHE A O 1
ATOM 1718 N N . VAL A 1 218 ? 3.489 -12.683 -19.563 1.00 75.62 218 VAL A N 1
ATOM 1719 C CA . VAL A 1 218 ? 2.310 -11.934 -19.124 1.00 75.62 218 VAL A CA 1
ATOM 1720 C C . VAL A 1 218 ? 2.764 -10.985 -18.023 1.00 75.62 218 VAL A C 1
ATOM 1722 O O . VAL A 1 218 ? 3.135 -11.406 -16.934 1.00 75.62 218 VAL A O 1
ATOM 1725 N N . ASN A 1 219 ? 2.776 -9.685 -18.318 1.00 81.25 219 ASN A N 1
ATOM 1726 C CA . ASN A 1 219 ? 3.262 -8.667 -17.384 1.00 81.25 219 ASN A CA 1
ATOM 1727 C C . ASN A 1 219 ? 2.178 -8.063 -16.496 1.00 81.25 219 ASN A C 1
ATOM 1729 O O . ASN A 1 219 ? 2.492 -7.192 -15.685 1.00 81.25 219 ASN A O 1
ATOM 1733 N N . LYS A 1 220 ? 0.923 -8.480 -16.663 1.00 87.88 220 LYS A N 1
ATOM 1734 C CA . LYS A 1 220 ? -0.209 -8.004 -15.876 1.00 87.88 220 LYS A CA 1
ATOM 1735 C C . LYS A 1 220 ? -1.146 -9.152 -15.536 1.00 87.88 220 LYS A C 1
ATOM 1737 O O . LYS A 1 220 ? -1.438 -9.981 -16.392 1.00 87.88 220 LYS A O 1
ATOM 1742 N N . ALA A 1 221 ? -1.620 -9.164 -14.301 1.00 89.75 221 ALA A N 1
ATOM 1743 C CA . ALA A 1 221 ? -2.702 -10.025 -13.849 1.00 89.75 221 ALA A CA 1
ATOM 1744 C C . ALA A 1 221 ? -3.795 -9.148 -13.238 1.00 89.75 221 ALA A C 1
ATOM 1746 O O . ALA A 1 221 ? -3.479 -8.273 -12.433 1.00 89.75 221 ALA A O 1
ATOM 1747 N N . ARG A 1 222 ? -5.060 -9.376 -13.586 1.00 92.88 222 ARG A N 1
ATOM 1748 C CA . ARG A 1 222 ? -6.187 -8.743 -12.899 1.00 92.88 222 ARG A CA 1
ATOM 1749 C C . ARG A 1 222 ? -6.488 -9.555 -11.650 1.00 92.88 222 ARG A C 1
ATOM 1751 O O . ARG A 1 222 ? -6.739 -10.758 -11.738 1.00 92.88 222 ARG A O 1
ATOM 1758 N N . VAL A 1 223 ? -6.485 -8.908 -10.493 1.00 93.38 223 VAL A N 1
ATOM 1759 C CA . VAL A 1 223 ? -6.803 -9.547 -9.212 1.00 93.38 223 VAL A CA 1
ATOM 1760 C C . VAL A 1 223 ? -7.862 -8.755 -8.466 1.00 93.38 223 VAL A C 1
ATOM 1762 O O . VAL A 1 223 ? -7.899 -7.525 -8.539 1.00 93.38 223 VAL A O 1
ATOM 1765 N N . LYS A 1 224 ? -8.693 -9.467 -7.707 1.00 95.12 224 LYS A N 1
ATOM 1766 C CA . LYS A 1 224 ? -9.574 -8.884 -6.702 1.00 95.12 224 LYS A CA 1
ATOM 1767 C C . LYS A 1 224 ? -8.950 -9.060 -5.328 1.00 95.12 224 LYS A C 1
ATOM 1769 O O . LYS A 1 224 ? -8.884 -10.174 -4.826 1.00 95.12 224 LYS A O 1
ATOM 1774 N N . ILE A 1 225 ? -8.479 -7.984 -4.716 1.00 95.81 225 ILE A N 1
ATOM 1775 C CA . ILE A 1 225 ? -7.831 -7.997 -3.401 1.00 95.81 225 ILE A CA 1
ATOM 1776 C C . ILE A 1 225 ? -8.866 -7.667 -2.334 1.00 95.81 225 ILE A C 1
ATOM 1778 O O . ILE A 1 225 ? -9.599 -6.692 -2.471 1.00 95.81 225 ILE A O 1
ATOM 1782 N N . ASN A 1 226 ? -8.876 -8.430 -1.244 1.00 96.50 226 ASN A N 1
ATOM 1783 C CA . ASN A 1 226 ? -9.631 -8.117 -0.037 1.00 96.50 226 ASN A CA 1
ATOM 1784 C C . ASN A 1 226 ? -8.668 -7.778 1.103 1.00 96.50 226 ASN A C 1
ATOM 1786 O O . ASN A 1 226 ? -7.829 -8.600 1.483 1.00 96.50 226 ASN A O 1
ATOM 1790 N N . LEU A 1 227 ? -8.828 -6.581 1.663 1.00 97.00 227 LEU A N 1
ATOM 1791 C CA . LEU A 1 227 ? -8.152 -6.124 2.871 1.00 97.00 227 LEU A CA 1
ATOM 1792 C C . LEU A 1 227 ? -9.148 -6.108 4.028 1.00 97.00 227 LEU A C 1
ATOM 1794 O O . LEU A 1 227 ? -10.099 -5.327 4.045 1.00 97.00 227 LEU A O 1
ATOM 1798 N N . ASP A 1 228 ? -8.900 -6.976 4.998 1.00 97.25 228 ASP A N 1
ATOM 1799 C CA . ASP A 1 228 ? -9.771 -7.254 6.130 1.00 97.25 228 ASP A CA 1
ATOM 1800 C C . ASP A 1 228 ? -9.225 -6.599 7.394 1.00 97.25 228 ASP A C 1
ATOM 1802 O O . ASP A 1 228 ? -8.145 -6.937 7.870 1.00 97.25 228 ASP A O 1
ATOM 1806 N N . PHE A 1 229 ? -9.954 -5.637 7.945 1.00 97.56 229 PHE A N 1
ATOM 1807 C CA . PHE A 1 229 ? -9.579 -4.927 9.161 1.00 97.56 229 PHE A CA 1
ATOM 1808 C C . PHE A 1 229 ? -10.365 -5.517 10.330 1.00 97.56 229 PHE A C 1
ATOM 1810 O O . PHE A 1 229 ? -11.583 -5.349 10.428 1.00 97.56 229 PHE A O 1
ATOM 1817 N N . TYR A 1 230 ? -9.655 -6.208 11.222 1.00 97.44 230 TYR A N 1
ATOM 1818 C CA . TYR A 1 230 ? -10.230 -6.834 12.410 1.00 97.44 230 TYR A CA 1
ATOM 1819 C C . TYR A 1 230 ? -10.221 -5.847 13.578 1.00 97.44 230 TYR A C 1
ATOM 1821 O O . TYR A 1 230 ? -9.165 -5.439 14.065 1.00 97.44 230 TYR A O 1
ATOM 1829 N N . ILE A 1 231 ? -11.409 -5.472 14.041 1.00 96.75 231 ILE A N 1
ATOM 1830 C CA . ILE A 1 231 ? -11.642 -4.452 15.065 1.00 96.75 231 ILE A CA 1
ATOM 1831 C C . ILE A 1 231 ? -12.010 -5.135 16.372 1.00 96.75 231 ILE A C 1
ATOM 1833 O O . ILE A 1 231 ? -12.963 -5.909 16.420 1.00 96.75 231 ILE A O 1
ATOM 1837 N N . TYR A 1 232 ? -11.274 -4.849 17.442 1.00 92.75 232 TYR A N 1
ATOM 1838 C CA . TYR A 1 232 ? -11.499 -5.520 18.718 1.00 92.75 232 TYR A CA 1
ATOM 1839 C C . TYR A 1 232 ? -12.660 -4.889 19.503 1.00 92.75 232 TYR A C 1
ATOM 1841 O O . TYR A 1 232 ? -12.623 -3.715 19.881 1.00 92.75 232 TYR A O 1
ATOM 1849 N N . THR A 1 233 ? -13.689 -5.681 19.809 1.00 88.19 233 THR A N 1
ATOM 1850 C CA . THR A 1 233 ? -14.906 -5.249 20.518 1.00 88.19 233 THR A CA 1
ATOM 1851 C C . THR A 1 233 ? -15.248 -6.240 21.627 1.00 88.19 233 THR A C 1
ATOM 1853 O O . THR A 1 233 ? -15.308 -7.428 21.378 1.00 88.19 233 THR A O 1
ATOM 1856 N N . LEU A 1 234 ? -15.452 -5.792 22.876 1.00 79.06 234 LEU A N 1
ATOM 1857 C CA . LEU A 1 234 ? -15.952 -6.618 24.001 1.00 79.06 234 LEU A CA 1
ATOM 1858 C C . LEU A 1 234 ? -15.471 -8.100 24.029 1.00 79.06 234 LEU A C 1
ATOM 1860 O O . LEU A 1 234 ? -16.276 -9.001 24.236 1.00 79.06 234 LEU A O 1
ATOM 1864 N N . GLN A 1 235 ? -14.160 -8.342 23.859 1.00 80.00 235 GLN A N 1
ATOM 1865 C CA . GLN A 1 235 ? -13.500 -9.670 23.819 1.00 80.00 235 GLN A CA 1
ATOM 1866 C C . GLN A 1 235 ? -13.669 -10.508 22.534 1.00 80.00 235 GLN A C 1
ATOM 1868 O O . GLN A 1 235 ? -13.182 -11.634 22.473 1.00 80.00 235 GLN A O 1
ATOM 1873 N N . THR A 1 236 ? -14.288 -9.959 21.496 1.00 89.06 236 THR A N 1
ATOM 1874 C CA . THR A 1 236 ? -14.412 -10.529 20.150 1.00 89.06 236 THR A CA 1
ATOM 1875 C C . THR A 1 236 ? -13.864 -9.563 19.088 1.00 89.06 236 THR A C 1
ATOM 1877 O O . THR A 1 236 ? -13.279 -8.525 19.411 1.00 89.06 236 THR A O 1
ATOM 1880 N N . TYR A 1 237 ? -14.014 -9.929 17.818 1.00 93.94 237 TYR A N 1
ATOM 1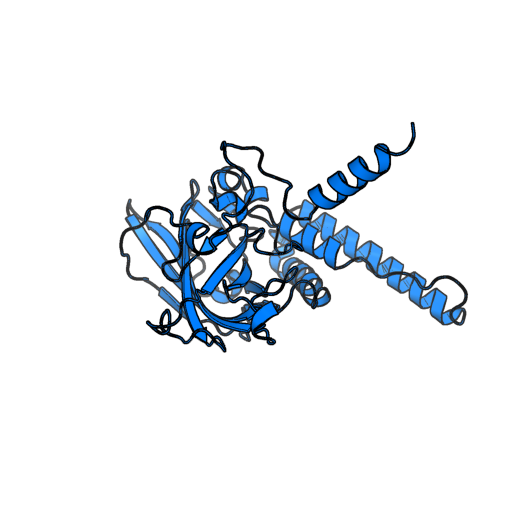881 C CA . TYR A 1 237 ? -13.633 -9.128 16.665 1.00 93.94 237 TYR A CA 1
ATOM 1882 C C . TYR A 1 237 ? -14.824 -8.872 15.746 1.00 93.94 237 TYR A C 1
ATOM 1884 O O . TYR A 1 237 ? -15.623 -9.765 15.469 1.00 93.94 237 TYR A O 1
ATOM 1892 N N . GLU A 1 238 ? -14.898 -7.650 15.237 1.00 95.75 238 GLU A N 1
ATOM 1893 C CA . GLU A 1 238 ? -15.700 -7.282 14.076 1.00 95.75 238 GLU A CA 1
ATOM 1894 C C . GLU A 1 238 ? -14.790 -7.120 12.857 1.00 95.75 238 GLU A C 1
ATOM 1896 O O . GLU A 1 238 ? -13.595 -6.865 13.002 1.00 95.75 238 GLU A O 1
ATOM 1901 N N . LEU A 1 239 ? -15.352 -7.243 11.656 1.00 96.56 239 LEU A N 1
ATOM 1902 C CA . LEU A 1 239 ? -14.598 -7.167 10.408 1.00 96.56 239 LEU A CA 1
ATOM 1903 C C . LEU A 1 239 ? -15.119 -6.041 9.509 1.00 96.56 239 LEU A C 1
ATOM 1905 O O . LEU A 1 239 ? -16.309 -5.996 9.206 1.00 96.56 239 LEU A O 1
ATOM 1909 N N . VAL A 1 240 ? -14.231 -5.167 9.042 1.00 97.81 240 VAL A N 1
ATOM 1910 C CA . VAL A 1 240 ? -14.487 -4.224 7.940 1.00 97.81 240 VAL A CA 1
ATOM 1911 C C . VAL A 1 240 ? -13.617 -4.625 6.757 1.00 97.81 240 VAL A C 1
ATOM 1913 O O . VAL A 1 240 ? -12.428 -4.860 6.942 1.00 97.81 240 VAL A O 1
ATOM 1916 N N . ARG A 1 241 ? -14.193 -4.709 5.555 1.00 97.88 241 ARG A N 1
ATOM 1917 C CA . ARG A 1 241 ? -13.482 -5.136 4.343 1.00 97.88 241 ARG A CA 1
ATOM 1918 C C . ARG A 1 241 ? -13.374 -4.006 3.328 1.00 97.88 241 ARG A C 1
ATOM 1920 O O . ARG A 1 241 ? -14.369 -3.348 3.036 1.00 97.88 241 ARG A O 1
ATOM 1927 N N . PHE A 1 242 ? -12.193 -3.848 2.745 1.00 97.12 242 PHE A N 1
ATOM 1928 C CA . PHE A 1 242 ? -11.961 -3.051 1.542 1.00 97.12 242 PHE A CA 1
ATOM 1929 C C . PHE A 1 242 ? -11.604 -3.986 0.391 1.00 97.12 242 PHE A C 1
ATOM 1931 O O . PHE A 1 242 ? -10.734 -4.844 0.545 1.00 97.12 242 PHE A O 1
ATOM 1938 N N . THR A 1 243 ? -12.267 -3.824 -0.746 1.00 96.44 243 THR A N 1
ATOM 1939 C CA . THR A 1 243 ? -12.119 -4.698 -1.907 1.00 96.44 243 THR A CA 1
ATOM 1940 C C . THR A 1 243 ? -11.716 -3.888 -3.134 1.00 96.44 243 THR A C 1
ATOM 1942 O O . THR A 1 243 ? -12.326 -2.858 -3.414 1.00 96.44 243 THR A O 1
ATOM 1945 N N . PHE A 1 244 ? -10.711 -4.372 -3.866 1.00 91.62 244 PHE A N 1
ATOM 1946 C CA . PHE A 1 244 ? -10.126 -3.716 -5.040 1.00 91.62 244 PHE A CA 1
ATOM 1947 C C . PHE A 1 244 ? -10.061 -4.688 -6.195 1.00 91.62 244 PHE A C 1
ATOM 1949 O O . PHE A 1 244 ? -9.515 -5.771 -6.020 1.00 91.62 244 PHE A O 1
ATOM 1956 N N . GLU A 1 245 ? -10.509 -4.283 -7.374 1.00 93.81 245 GLU A N 1
ATOM 1957 C CA . GLU A 1 245 ? -10.122 -4.955 -8.611 1.00 93.81 245 GLU A CA 1
ATOM 1958 C C . GLU A 1 245 ? -9.058 -4.114 -9.298 1.00 93.81 245 GLU A C 1
ATOM 1960 O O . GLU A 1 245 ? -9.274 -2.935 -9.568 1.00 93.81 245 GLU A O 1
ATOM 1965 N N . VAL A 1 246 ? -7.897 -4.712 -9.531 1.00 92.81 246 VAL A N 1
ATOM 1966 C CA . VAL A 1 246 ? -6.698 -3.982 -9.937 1.00 92.81 246 VAL A CA 1
ATOM 1967 C C . VAL A 1 246 ? -5.832 -4.863 -10.820 1.00 92.81 246 VAL A C 1
ATOM 1969 O O . VAL A 1 246 ? -5.682 -6.064 -10.577 1.00 92.81 246 VAL A O 1
ATOM 1972 N N . ASP A 1 247 ? -5.245 -4.255 -11.846 1.00 92.12 247 ASP A N 1
ATOM 1973 C CA . ASP A 1 247 ? -4.160 -4.890 -12.585 1.00 92.12 247 ASP A CA 1
ATOM 1974 C C . ASP A 1 247 ? -2.892 -4.837 -11.740 1.00 92.12 247 ASP A C 1
ATOM 1976 O O . ASP A 1 247 ? -2.470 -3.777 -11.297 1.00 92.12 247 ASP A O 1
ATOM 1980 N N . VAL A 1 248 ? -2.227 -5.957 -11.518 1.00 90.62 248 VAL A N 1
ATOM 1981 C CA . VAL A 1 248 ? -0.928 -5.979 -10.842 1.00 90.62 248 VAL A CA 1
ATOM 1982 C C . VAL A 1 248 ? 0.135 -6.333 -11.851 1.00 90.62 248 VAL A C 1
ATOM 1984 O O . VAL A 1 248 ? -0.064 -7.222 -12.681 1.00 90.62 248 VAL A O 1
ATOM 1987 N N . ILE A 1 249 ? 1.284 -5.661 -11.782 1.00 88.81 249 ILE A N 1
ATOM 1988 C CA . ILE A 1 249 ? 2.448 -6.113 -12.544 1.00 88.81 249 ILE A CA 1
ATOM 1989 C C . ILE A 1 249 ? 2.744 -7.554 -12.150 1.00 88.81 249 ILE A C 1
ATOM 1991 O O . ILE A 1 249 ? 2.825 -7.849 -10.964 1.00 88.81 249 ILE A O 1
ATOM 1995 N N . SER A 1 250 ? 2.919 -8.436 -13.128 1.00 86.81 250 SER A N 1
ATOM 1996 C CA . SER A 1 250 ? 3.263 -9.843 -12.917 1.00 86.81 250 SER A CA 1
ATOM 1997 C C . SER A 1 250 ? 4.622 -10.162 -13.526 1.00 86.81 250 SER A C 1
ATOM 1999 O O . SER A 1 250 ? 5.006 -9.578 -14.539 1.00 86.81 250 SER A O 1
ATOM 2001 N N . ASP A 1 251 ? 5.374 -11.051 -12.875 1.00 79.94 251 ASP A N 1
ATOM 2002 C CA . ASP A 1 251 ? 6.632 -11.630 -13.377 1.00 79.94 251 ASP A CA 1
ATOM 2003 C C . ASP A 1 251 ? 7.724 -10.618 -13.782 1.00 79.94 251 ASP A C 1
ATOM 2005 O O . ASP A 1 251 ? 8.692 -10.943 -14.471 1.00 79.94 251 ASP A O 1
ATOM 2009 N N . SER A 1 252 ? 7.627 -9.381 -13.285 1.00 73.50 252 SER A N 1
ATOM 2010 C CA . SER A 1 252 ? 8.637 -8.340 -13.469 1.00 73.50 252 SER A CA 1
ATOM 2011 C C . SER A 1 252 ? 9.615 -8.324 -12.301 1.00 73.50 252 SER A C 1
ATOM 2013 O O . SER A 1 252 ? 9.235 -8.020 -11.170 1.00 73.50 252 SER A O 1
ATOM 2015 N N . ALA A 1 253 ? 10.903 -8.551 -12.564 1.00 65.31 253 ALA A N 1
ATOM 2016 C CA . ALA A 1 253 ? 11.962 -8.222 -11.608 1.00 65.31 253 ALA A CA 1
ATOM 2017 C C . ALA A 1 253 ? 12.065 -6.690 -11.452 1.00 65.31 253 ALA A C 1
ATOM 2019 O O . ALA A 1 253 ? 12.066 -5.979 -12.453 1.00 65.31 253 ALA A O 1
ATOM 2020 N N . GLY A 1 254 ? 12.133 -6.169 -10.222 1.00 67.25 254 GLY A N 1
ATOM 2021 C CA . GLY A 1 254 ? 12.381 -4.737 -9.988 1.00 67.25 254 GLY A CA 1
ATOM 2022 C C . GLY A 1 254 ? 11.195 -3.788 -10.174 1.00 67.25 254 GLY A C 1
ATOM 2023 O O . GLY A 1 254 ? 11.388 -2.576 -10.236 1.00 67.25 254 GLY A O 1
ATOM 2024 N N . SER A 1 255 ? 9.961 -4.290 -10.265 1.00 80.00 255 SER A N 1
ATOM 2025 C CA . SER A 1 255 ? 8.788 -3.416 -10.171 1.00 80.00 255 SER A CA 1
ATOM 2026 C C . SER A 1 255 ? 7.641 -4.049 -9.400 1.00 80.00 255 SER A C 1
ATOM 2028 O O . SER A 1 255 ? 7.476 -5.270 -9.380 1.00 80.00 255 SER A O 1
ATOM 2030 N N . THR A 1 256 ? 6.877 -3.181 -8.753 1.00 88.44 256 THR A N 1
ATOM 2031 C CA . THR A 1 256 ? 5.703 -3.467 -7.938 1.00 88.44 256 THR A CA 1
ATOM 2032 C C . THR A 1 256 ? 4.653 -2.403 -8.216 1.00 88.44 256 THR A C 1
ATOM 2034 O O . THR A 1 256 ? 4.975 -1.252 -8.530 1.00 88.44 256 THR A O 1
ATOM 2037 N N . SER A 1 257 ? 3.400 -2.807 -8.093 1.00 92.12 257 SER A N 1
ATOM 2038 C CA . SER A 1 257 ? 2.256 -1.914 -8.080 1.00 92.12 257 SER A CA 1
ATOM 2039 C C . SER A 1 257 ? 2.041 -1.389 -6.661 1.00 92.12 257 SER A C 1
ATOM 2041 O O . SER A 1 257 ? 2.291 -2.095 -5.679 1.00 92.12 257 SER A O 1
ATOM 2043 N N . LEU A 1 258 ? 1.585 -0.145 -6.546 1.00 93.75 258 LEU A N 1
ATOM 2044 C CA . LEU A 1 258 ? 1.285 0.503 -5.276 1.00 93.75 258 LEU A CA 1
ATOM 2045 C C . LEU A 1 258 ? -0.144 1.025 -5.273 1.00 93.75 258 LEU A C 1
ATOM 2047 O O . LEU A 1 258 ? -0.565 1.738 -6.180 1.00 93.75 258 LEU A O 1
ATOM 2051 N N . ILE A 1 259 ? -0.863 0.685 -4.215 1.00 95.06 259 ILE A N 1
ATOM 2052 C CA . ILE A 1 259 ? -2.206 1.158 -3.920 1.00 95.06 259 ILE A CA 1
ATOM 2053 C C . ILE A 1 259 ? -2.094 2.050 -2.690 1.00 95.06 259 ILE A C 1
ATOM 2055 O O . ILE A 1 259 ? -1.599 1.624 -1.646 1.00 95.06 259 ILE A O 1
ATOM 2059 N N . HIS A 1 260 ? -2.559 3.285 -2.804 1.00 95.56 260 HIS A N 1
ATOM 2060 C CA . HIS A 1 260 ? -2.698 4.206 -1.689 1.00 95.56 260 HIS A CA 1
ATOM 2061 C C . HIS A 1 260 ? -4.166 4.589 -1.511 1.00 95.56 260 HIS A C 1
ATOM 2063 O O . HIS A 1 260 ? -4.830 4.973 -2.473 1.00 95.56 260 HIS A O 1
ATOM 2069 N N . LEU A 1 261 ? -4.663 4.516 -0.278 1.00 95.56 261 LEU A N 1
ATOM 2070 C CA . LEU A 1 261 ? -6.021 4.910 0.082 1.00 95.56 261 LEU A CA 1
ATOM 2071 C C . LEU A 1 261 ? -5.989 6.103 1.016 1.00 95.56 261 LEU A C 1
ATOM 2073 O O . LEU A 1 261 ? -5.406 6.037 2.099 1.00 95.56 261 LEU A O 1
ATOM 2077 N N . ASN A 1 262 ? -6.721 7.150 0.661 1.00 95.12 262 ASN A N 1
ATOM 2078 C CA . ASN A 1 262 ? -7.046 8.225 1.585 1.00 95.12 262 ASN A CA 1
ATOM 2079 C C . ASN A 1 262 ? -8.170 7.760 2.525 1.00 95.12 262 ASN A C 1
ATOM 2081 O O . ASN A 1 262 ? -9.346 8.040 2.290 1.00 95.12 262 ASN A O 1
ATOM 2085 N N . LEU A 1 263 ? -7.805 7.020 3.577 1.00 95.56 263 LEU A N 1
ATOM 2086 C CA . LEU A 1 263 ? -8.753 6.464 4.547 1.00 95.56 263 LEU A CA 1
ATOM 2087 C C . LEU A 1 263 ? -9.572 7.553 5.247 1.00 95.56 263 LEU A C 1
ATOM 2089 O O . LEU A 1 263 ? -10.760 7.355 5.481 1.00 95.56 263 LEU A O 1
ATOM 2093 N N . ARG A 1 264 ? -8.965 8.705 5.562 1.00 93.94 264 ARG A N 1
ATOM 2094 C CA . ARG A 1 264 ? -9.671 9.814 6.219 1.00 93.94 264 ARG A CA 1
ATOM 2095 C C . ARG A 1 264 ? -10.797 10.378 5.349 1.00 93.94 264 ARG A C 1
ATOM 2097 O O . ARG A 1 264 ? -11.873 10.626 5.874 1.00 93.94 264 ARG A O 1
ATOM 2104 N N . LYS A 1 265 ? -10.564 10.563 4.044 1.00 94.50 265 LYS A N 1
ATOM 2105 C CA . LYS A 1 265 ? -11.601 10.996 3.093 1.00 94.50 265 LYS A CA 1
ATOM 2106 C C . LYS A 1 265 ? -12.616 9.881 2.847 1.00 94.50 265 LYS A C 1
ATOM 2108 O O . LYS A 1 265 ? -13.810 10.134 2.843 1.00 94.50 265 LYS A O 1
ATOM 2113 N N . LEU A 1 266 ? -12.151 8.644 2.672 1.00 95.31 266 LEU A N 1
ATOM 2114 C CA . LEU A 1 266 ? -13.023 7.496 2.413 1.00 95.31 266 LEU A CA 1
ATOM 2115 C C . LEU A 1 266 ? -14.014 7.232 3.558 1.00 95.31 266 LEU A C 1
ATOM 2117 O O . LEU A 1 266 ? -15.141 6.815 3.315 1.00 95.31 266 LEU A O 1
ATOM 2121 N N . LEU A 1 267 ? -13.587 7.462 4.799 1.00 96.06 267 LEU A N 1
ATOM 2122 C CA . LEU A 1 267 ? -14.368 7.211 6.008 1.00 96.06 267 LEU A CA 1
ATOM 2123 C C . LEU A 1 267 ? -14.844 8.508 6.676 1.00 96.06 267 LEU A C 1
ATOM 2125 O O . LEU A 1 267 ? -15.085 8.509 7.880 1.00 96.06 267 LEU A O 1
ATOM 2129 N N . GLU A 1 268 ? -14.975 9.610 5.931 1.00 94.94 268 GLU A N 1
ATOM 2130 C CA . GLU A 1 268 ? -15.305 10.923 6.508 1.00 94.94 268 GLU A CA 1
ATOM 2131 C C . GLU A 1 268 ? -16.649 10.936 7.258 1.00 94.94 268 GLU A C 1
ATOM 2133 O O . GLU A 1 268 ? -16.760 11.552 8.318 1.00 94.94 268 GLU A O 1
ATOM 2138 N N . ASP A 1 269 ? -17.631 10.172 6.771 1.00 95.31 269 ASP A N 1
ATOM 2139 C CA . ASP A 1 269 ? -18.944 10.016 7.407 1.00 95.31 269 ASP A CA 1
ATOM 2140 C C . ASP A 1 269 ? -18.935 9.036 8.595 1.00 95.31 269 ASP A C 1
ATOM 2142 O O . ASP A 1 269 ? -19.887 8.983 9.377 1.00 95.31 269 ASP A O 1
ATOM 2146 N N . GLN A 1 270 ? -17.885 8.217 8.724 1.00 95.62 270 GLN A N 1
ATOM 2147 C CA . GLN A 1 270 ? -17.757 7.171 9.744 1.00 95.62 270 GLN A CA 1
ATOM 2148 C C . GLN A 1 270 ? -16.306 7.071 10.261 1.00 95.62 270 GLN A C 1
ATOM 2150 O O . GLN A 1 270 ? -15.671 6.021 10.128 1.00 95.62 270 GLN A O 1
ATOM 2155 N N . PRO A 1 271 ? -15.764 8.137 10.880 1.00 93.81 271 PRO A N 1
ATOM 2156 C CA . PRO A 1 271 ? -14.346 8.223 11.250 1.00 93.81 271 PRO A CA 1
ATOM 2157 C C . PRO A 1 271 ? -13.919 7.227 12.341 1.00 93.81 271 PRO A C 1
ATOM 2159 O O . PRO A 1 271 ? -12.733 6.990 12.538 1.00 93.81 271 PRO A O 1
ATOM 2162 N N . ASP A 1 272 ? -14.874 6.616 13.041 1.00 94.50 272 ASP A N 1
ATOM 2163 C CA . ASP A 1 272 ? -14.600 5.601 14.061 1.00 94.50 272 ASP A CA 1
ATOM 2164 C C . ASP A 1 272 ? -14.718 4.168 13.514 1.00 94.50 272 ASP A C 1
ATOM 2166 O O . ASP A 1 272 ? -14.551 3.203 14.260 1.00 94.50 272 ASP A O 1
ATOM 2170 N N . LEU A 1 273 ? -15.021 3.987 12.219 1.00 95.69 273 LEU A N 1
ATOM 2171 C CA . LEU A 1 273 ? -15.402 2.679 11.677 1.00 95.69 273 LEU A CA 1
ATOM 2172 C C . LEU A 1 273 ? -14.313 1.616 11.849 1.00 95.69 273 LEU A C 1
ATOM 2174 O O . LEU A 1 273 ? -14.637 0.459 12.120 1.00 95.69 273 LEU A O 1
ATOM 2178 N N . ILE A 1 274 ? -13.048 2.018 11.710 1.00 95.88 274 ILE A N 1
ATOM 2179 C CA . ILE A 1 274 ? -11.868 1.159 11.885 1.00 95.88 274 ILE A CA 1
ATOM 2180 C C . ILE A 1 274 ? -11.068 1.496 13.155 1.00 95.88 274 ILE A C 1
ATOM 2182 O O . ILE A 1 274 ? -9.947 1.016 13.330 1.00 95.88 274 ILE A O 1
ATOM 2186 N N . TYR A 1 275 ? -11.629 2.307 14.058 1.00 95.44 275 TYR A N 1
ATOM 2187 C CA . TYR A 1 275 ? -11.035 2.561 15.369 1.00 95.44 275 TYR A CA 1
ATOM 2188 C C . TYR A 1 275 ? -10.884 1.239 16.136 1.00 95.44 275 TYR A C 1
ATOM 2190 O O . TYR A 1 275 ? -11.785 0.404 16.137 1.00 95.44 275 TYR A O 1
ATOM 2198 N N . ARG A 1 276 ? -9.735 1.042 16.790 1.00 95.75 276 ARG A N 1
ATOM 2199 C CA . ARG A 1 276 ? -9.315 -0.199 17.473 1.00 95.75 276 ARG A CA 1
ATOM 2200 C C . ARG A 1 276 ? -9.111 -1.404 16.557 1.00 95.75 276 ARG A C 1
ATOM 2202 O O . ARG A 1 276 ? -9.166 -2.556 17.009 1.00 95.75 276 ARG A O 1
ATOM 2209 N N . MET A 1 277 ? -8.832 -1.158 15.277 1.00 96.56 277 MET A N 1
ATOM 2210 C CA . MET A 1 277 ? -8.263 -2.178 14.402 1.00 96.56 277 MET A CA 1
ATOM 2211 C C . MET A 1 277 ? -6.992 -2.743 15.051 1.00 96.56 277 MET A C 1
ATOM 2213 O O . MET A 1 277 ? -6.089 -2.010 15.440 1.00 96.56 277 MET A O 1
ATOM 2217 N N . SER A 1 278 ? -6.963 -4.055 15.248 1.00 95.50 278 SER A N 1
ATOM 2218 C CA . SER A 1 278 ? -5.858 -4.790 15.885 1.00 95.50 278 SER A CA 1
ATOM 2219 C C . SER A 1 278 ? -5.572 -6.096 15.151 1.00 95.50 278 SER A C 1
ATOM 2221 O O . SER A 1 278 ? -4.983 -7.035 15.690 1.00 95.50 278 SER A O 1
ATOM 2223 N N . GLY A 1 279 ? -5.980 -6.162 13.889 1.00 94.94 279 GLY A N 1
ATOM 2224 C CA . GLY A 1 279 ? -5.614 -7.234 12.993 1.00 94.94 279 GLY A CA 1
ATOM 2225 C C . GLY A 1 279 ? -5.876 -6.873 11.545 1.00 94.94 279 GLY A C 1
ATOM 2226 O O . GLY A 1 279 ? -6.731 -6.043 11.237 1.00 94.94 279 GLY A O 1
ATOM 2227 N N . LEU A 1 280 ? -5.139 -7.547 10.676 1.00 95.00 280 LEU A N 1
ATOM 2228 C CA . LEU A 1 280 ? -5.212 -7.421 9.233 1.00 95.00 280 LEU A CA 1
ATOM 2229 C C . LEU A 1 280 ? -5.386 -8.803 8.606 1.00 95.00 280 LEU A C 1
ATOM 2231 O O . LEU A 1 280 ? -4.718 -9.755 9.009 1.00 95.00 280 LEU A O 1
ATOM 2235 N N . GLY A 1 281 ? -6.235 -8.897 7.593 1.00 94.75 281 GLY A N 1
ATOM 2236 C CA . GLY A 1 281 ? -6.278 -9.997 6.644 1.00 94.75 281 GLY A CA 1
ATOM 2237 C C . GLY A 1 281 ? -6.027 -9.480 5.235 1.00 94.75 281 GLY A C 1
ATOM 2238 O O . GLY A 1 281 ? -6.459 -8.383 4.886 1.00 94.75 281 GLY A O 1
ATOM 2239 N N . ILE A 1 282 ? -5.309 -10.259 4.436 1.00 95.06 282 ILE A N 1
ATOM 2240 C CA . ILE A 1 282 ? -5.081 -9.979 3.018 1.00 95.06 282 ILE A CA 1
ATOM 2241 C C . ILE A 1 282 ? -5.375 -11.267 2.273 1.00 95.06 282 ILE A C 1
ATOM 2243 O O . ILE A 1 282 ? -4.704 -12.265 2.517 1.00 95.06 282 ILE A O 1
ATOM 2247 N N . SER A 1 283 ? -6.350 -11.246 1.375 1.00 94.50 283 SER A N 1
ATOM 2248 C CA . SER A 1 283 ? -6.646 -12.352 0.457 1.00 94.50 283 SER A CA 1
ATOM 2249 C C . SER A 1 283 ? -6.874 -11.805 -0.941 1.00 94.50 283 SER A C 1
ATOM 2251 O O . SER A 1 283 ? -7.023 -10.591 -1.119 1.00 94.50 283 SER A O 1
ATOM 2253 N N . TYR A 1 284 ? -6.875 -12.682 -1.937 1.00 94.19 284 TYR A N 1
ATOM 2254 C CA . TYR A 1 284 ? -7.182 -12.273 -3.296 1.00 94.19 284 TYR A CA 1
ATOM 2255 C C . TYR A 1 284 ? -7.871 -13.384 -4.078 1.00 94.19 284 TYR A C 1
ATOM 2257 O O . TYR A 1 284 ? -7.820 -14.548 -3.698 1.00 94.19 284 TYR A O 1
ATOM 2265 N N . GLU A 1 285 ? -8.482 -12.993 -5.183 1.00 93.38 285 GLU A N 1
ATOM 2266 C CA . GLU A 1 285 ? -9.005 -13.866 -6.226 1.00 93.38 285 GLU A CA 1
ATOM 2267 C C . GLU A 1 285 ? -8.333 -13.459 -7.540 1.00 93.38 285 GLU A C 1
ATOM 2269 O O . GLU A 1 285 ? -8.253 -12.265 -7.861 1.00 93.38 285 GLU A O 1
ATOM 2274 N N . LEU A 1 286 ? -7.789 -14.425 -8.280 1.00 91.56 286 LEU A N 1
ATOM 2275 C CA . LEU A 1 286 ? -7.275 -14.169 -9.619 1.00 91.56 286 LEU A CA 1
ATOM 2276 C C . LEU A 1 286 ? -8.454 -14.036 -10.590 1.00 91.56 286 LEU A C 1
ATOM 2278 O O . LEU A 1 286 ? -9.202 -14.988 -10.783 1.00 91.56 286 LEU A O 1
ATOM 2282 N N . LEU A 1 287 ? -8.610 -12.865 -11.213 1.00 90.75 287 LEU A N 1
ATOM 2283 C CA . LEU A 1 287 ? -9.690 -12.599 -12.172 1.00 90.75 287 LEU A CA 1
ATOM 2284 C C . LEU A 1 287 ? -9.247 -12.817 -13.621 1.00 90.75 287 LEU A C 1
ATOM 2286 O O . LEU A 1 287 ? -10.020 -13.267 -14.462 1.00 90.75 287 LEU A O 1
ATOM 2290 N N . GLU A 1 288 ? -8.002 -12.477 -13.940 1.00 87.94 288 GLU A N 1
ATOM 2291 C CA . GLU A 1 288 ? -7.459 -12.666 -15.280 1.00 87.94 288 GLU A CA 1
ATOM 2292 C C . GLU A 1 288 ? -5.943 -12.807 -15.224 1.00 87.94 288 GLU A C 1
ATOM 2294 O O . GLU A 1 288 ? -5.238 -11.957 -14.681 1.00 87.94 288 GLU A O 1
ATOM 2299 N N . HIS A 1 289 ? -5.425 -13.858 -15.847 1.00 82.94 289 HIS A N 1
ATOM 2300 C CA . HIS A 1 289 ? -4.025 -13.958 -16.218 1.00 82.94 289 HIS A CA 1
ATOM 2301 C C . HIS A 1 289 ? -3.946 -14.726 -17.540 1.00 82.94 289 HIS A C 1
ATOM 2303 O O . HIS A 1 289 ? -4.585 -15.763 -17.708 1.00 82.94 289 HIS A O 1
ATOM 2309 N N . GLY A 1 290 ? -3.193 -14.191 -18.507 1.00 75.38 290 GLY A N 1
ATOM 2310 C CA . GLY A 1 290 ? -3.222 -14.655 -19.903 1.00 75.38 290 GLY A CA 1
ATOM 2311 C C . GLY A 1 290 ? -2.976 -16.159 -20.096 1.00 75.38 290 GLY A C 1
ATOM 2312 O O . GLY A 1 290 ? -3.463 -16.723 -21.070 1.00 75.38 290 GLY A O 1
ATOM 2313 N N . GLU A 1 291 ? -2.293 -16.806 -19.144 1.00 77.81 291 GLU A N 1
ATOM 2314 C CA . GLU A 1 291 ? -2.013 -18.252 -19.137 1.00 77.81 291 GLU A CA 1
ATOM 2315 C C . GLU A 1 291 ? -2.652 -19.015 -17.958 1.00 77.81 291 GLU A C 1
ATOM 2317 O O . GLU A 1 291 ? -2.801 -20.231 -18.013 1.00 77.81 291 GLU A O 1
ATOM 2322 N N . ILE A 1 292 ? -3.051 -18.320 -16.885 1.00 75.94 292 ILE A N 1
ATOM 2323 C CA . ILE A 1 292 ? -3.607 -18.924 -15.659 1.00 75.94 292 ILE A CA 1
ATOM 2324 C C . ILE A 1 292 ? -5.014 -18.349 -15.523 1.00 75.94 292 ILE A C 1
ATOM 2326 O O . ILE A 1 292 ? -5.181 -17.163 -15.266 1.00 75.94 292 ILE A O 1
ATOM 2330 N N . LYS A 1 293 ? -6.044 -19.147 -15.792 1.00 61.53 293 LYS A N 1
ATOM 2331 C CA . LYS A 1 293 ? -7.421 -18.633 -15.840 1.00 61.53 293 LYS A CA 1
ATOM 2332 C C . LYS A 1 293 ? -7.985 -18.318 -14.440 1.00 61.53 293 LYS A C 1
ATOM 2334 O O . LYS A 1 293 ? -7.484 -18.888 -13.469 1.00 61.53 293 LYS A O 1
ATOM 2339 N N . PRO A 1 294 ? -9.003 -17.431 -14.354 1.00 56.06 294 PRO A N 1
ATOM 2340 C CA . PRO A 1 294 ? -9.726 -17.131 -13.115 1.00 56.06 294 PRO A CA 1
ATOM 2341 C C . PRO A 1 294 ? -10.315 -18.356 -12.414 1.00 56.06 294 PRO A C 1
ATOM 2343 O O . PRO A 1 294 ? -10.443 -19.413 -13.031 1.00 56.06 294 PRO A O 1
ATOM 2346 N N . ASP A 1 295 ? -10.727 -18.164 -11.157 1.00 49.97 295 ASP A N 1
ATOM 2347 C CA . ASP A 1 295 ? -11.301 -19.170 -10.243 1.00 49.97 295 ASP A CA 1
ATOM 2348 C C . ASP A 1 295 ? -10.301 -20.201 -9.697 1.00 49.97 295 ASP A C 1
ATOM 2350 O O . ASP A 1 295 ? -10.675 -21.328 -9.366 1.00 49.97 295 ASP A O 1
ATOM 2354 N N . GLY A 1 296 ? -9.027 -19.821 -9.578 1.00 50.09 296 GLY A N 1
ATOM 2355 C CA . GLY A 1 296 ? -8.002 -20.691 -9.019 1.00 50.09 296 GLY A CA 1
ATOM 2356 C C . GLY A 1 296 ? -7.740 -21.910 -9.902 1.00 50.09 296 GLY A C 1
ATOM 2357 O O . GLY A 1 296 ? -8.225 -23.002 -9.625 1.00 50.09 296 GLY A O 1
ATOM 2358 N N . VAL A 1 297 ? -6.856 -21.728 -10.891 1.00 52.88 297 VAL A N 1
ATOM 2359 C CA . VAL A 1 297 ? -6.183 -22.802 -11.641 1.00 52.88 297 VAL A CA 1
ATOM 2360 C C . VAL A 1 297 ? -7.143 -23.509 -12.616 1.00 52.88 297 VAL A C 1
ATOM 2362 O O . VAL A 1 297 ? -8.115 -24.152 -12.229 1.00 52.88 297 VAL A O 1
ATOM 2365 N N . ASP A 1 298 ? -6.852 -23.465 -13.926 1.00 49.75 298 ASP A N 1
ATOM 2366 C CA . ASP A 1 298 ? -7.343 -24.544 -14.798 1.00 49.75 298 ASP A CA 1
ATOM 2367 C C . ASP A 1 298 ? -6.918 -25.833 -14.101 1.00 49.75 298 ASP A C 1
ATOM 2369 O O . ASP A 1 298 ? -5.727 -25.992 -13.873 1.00 49.75 298 ASP A O 1
ATOM 2373 N N . ALA A 1 299 ? -7.835 -26.720 -13.708 1.00 51.53 299 ALA A N 1
ATOM 2374 C CA . ALA A 1 299 ? -7.485 -27.912 -12.927 1.00 51.53 299 ALA A CA 1
ATOM 2375 C C . ALA A 1 299 ? -6.407 -28.796 -13.603 1.00 51.53 299 ALA A C 1
ATOM 2377 O O . ALA A 1 299 ? -5.903 -29.735 -12.989 1.00 51.53 299 ALA A O 1
ATOM 2378 N N . ASN A 1 300 ? -6.069 -28.504 -14.865 1.00 59.06 300 ASN A N 1
ATOM 2379 C CA . ASN A 1 300 ? -5.015 -29.133 -15.651 1.00 59.06 300 ASN A CA 1
ATOM 2380 C C . ASN A 1 300 ? -3.736 -28.282 -15.828 1.00 59.06 300 ASN A C 1
ATOM 2382 O O . ASN A 1 300 ? -2.787 -28.766 -16.442 1.00 59.06 300 ASN A O 1
ATOM 2386 N N . SER A 1 301 ? -3.698 -27.035 -15.352 1.00 71.62 301 SER A N 1
ATOM 2387 C CA . SER A 1 301 ? -2.506 -26.184 -15.339 1.00 71.62 301 SER A CA 1
ATOM 2388 C C . SER A 1 301 ? -1.574 -26.631 -14.220 1.00 71.62 301 SER A C 1
ATOM 2390 O O . SER A 1 301 ? -1.957 -26.677 -13.055 1.00 71.62 301 SER A O 1
ATOM 2392 N N . GLU A 1 302 ? -0.326 -26.923 -14.577 1.00 78.31 302 GLU A N 1
ATOM 2393 C CA . GLU A 1 302 ? 0.766 -27.134 -13.617 1.00 78.31 302 GLU A CA 1
ATOM 2394 C C . GLU A 1 302 ? 1.333 -25.812 -13.069 1.00 78.31 302 GLU A C 1
ATOM 2396 O O . GLU A 1 302 ? 2.194 -25.811 -12.186 1.00 78.31 302 GLU A O 1
ATOM 2401 N N . TYR A 1 303 ? 0.863 -24.682 -13.607 1.00 84.19 303 TYR A N 1
ATOM 2402 C CA . TYR A 1 303 ? 1.304 -23.358 -13.207 1.00 84.19 303 TYR A CA 1
ATOM 2403 C C . TYR A 1 303 ? 0.414 -22.751 -12.133 1.00 84.19 303 TYR A C 1
ATOM 2405 O O . TYR A 1 303 ? -0.815 -22.845 -12.189 1.00 84.19 303 TYR A O 1
ATOM 2413 N N . GLU A 1 304 ? 1.062 -22.065 -11.201 1.00 83.94 304 GLU A N 1
ATOM 2414 C CA . GLU A 1 304 ? 0.454 -21.400 -10.064 1.00 83.94 304 GLU A CA 1
ATOM 2415 C C . GLU A 1 304 ? 0.732 -19.900 -10.105 1.00 83.94 304 GLU A C 1
ATOM 2417 O O . GLU A 1 304 ? 1.763 -19.439 -10.605 1.00 83.94 304 GLU A O 1
ATOM 2422 N N . PHE A 1 305 ? -0.203 -19.139 -9.542 1.00 87.50 305 PHE A N 1
ATOM 2423 C CA . PHE A 1 305 ? -0.077 -17.705 -9.342 1.00 87.50 305 PHE A CA 1
ATOM 2424 C C . PHE A 1 305 ? 0.056 -17.402 -7.850 1.00 87.50 305 PHE A C 1
ATOM 2426 O O . PHE A 1 305 ? -0.530 -18.061 -6.987 1.00 87.50 305 PHE A O 1
ATOM 2433 N N . ALA A 1 306 ? 0.832 -16.375 -7.536 1.00 88.06 306 ALA A N 1
ATOM 2434 C CA . ALA A 1 306 ? 0.916 -15.829 -6.201 1.00 88.06 306 ALA A CA 1
ATOM 2435 C C . ALA A 1 306 ? 0.826 -14.311 -6.215 1.00 88.06 306 ALA A C 1
ATOM 2437 O O . ALA A 1 306 ? 1.409 -13.643 -7.073 1.00 88.06 306 ALA A O 1
ATOM 2438 N N . LEU A 1 307 ? 0.211 -13.769 -5.166 1.00 90.19 307 LEU A N 1
ATOM 2439 C CA . LEU A 1 307 ? 0.387 -12.368 -4.830 1.00 90.19 307 LEU A CA 1
ATOM 2440 C C . LEU A 1 307 ? 1.644 -12.235 -3.967 1.00 90.19 307 LEU A C 1
ATOM 2442 O O . LEU A 1 307 ? 1.761 -12.823 -2.888 1.00 90.19 307 LEU A O 1
ATOM 2446 N N . MET A 1 308 ? 2.611 -11.482 -4.471 1.00 88.69 308 MET A N 1
ATOM 2447 C CA . MET A 1 308 ? 3.866 -11.181 -3.801 1.00 88.69 308 MET A CA 1
ATOM 2448 C C . MET A 1 308 ? 3.720 -9.840 -3.088 1.00 88.69 308 MET A C 1
ATOM 2450 O O . MET A 1 308 ? 3.612 -8.797 -3.734 1.00 88.69 308 MET A O 1
ATOM 2454 N N . LEU A 1 309 ? 3.715 -9.867 -1.759 1.00 89.88 309 LEU A N 1
ATOM 2455 C CA . LEU A 1 309 ? 3.503 -8.691 -0.919 1.00 89.88 309 LEU A CA 1
ATOM 2456 C C . LEU A 1 309 ? 4.839 -8.051 -0.530 1.00 89.88 309 LEU A C 1
ATOM 2458 O O . LEU A 1 309 ? 5.800 -8.761 -0.220 1.00 89.88 309 LEU A O 1
ATOM 2462 N N . TYR A 1 310 ? 4.888 -6.716 -0.542 1.00 89.25 310 TYR A N 1
ATOM 2463 C CA . TYR A 1 310 ? 6.105 -5.938 -0.287 1.00 89.25 310 TYR A CA 1
ATOM 2464 C C . TYR A 1 310 ? 5.986 -5.006 0.911 1.00 89.25 310 TYR A C 1
ATOM 2466 O O . TYR A 1 310 ? 6.886 -4.988 1.748 1.00 89.25 310 TYR A O 1
ATOM 2474 N N . GLU A 1 311 ? 4.887 -4.261 0.999 1.00 91.44 311 GLU A N 1
ATOM 2475 C CA . GLU A 1 311 ? 4.669 -3.302 2.079 1.00 91.44 311 GLU A CA 1
ATOM 2476 C C . GLU A 1 311 ? 3.178 -3.154 2.374 1.00 91.44 311 GLU A C 1
ATOM 2478 O O . GLU A 1 311 ? 2.355 -3.122 1.463 1.00 91.44 311 GLU A O 1
ATOM 2483 N N . PHE A 1 312 ? 2.865 -3.016 3.653 1.00 94.44 312 PHE A N 1
ATOM 2484 C CA . PHE A 1 312 ? 1.616 -2.572 4.234 1.00 94.44 312 PHE A CA 1
ATOM 2485 C C . PHE A 1 312 ? 1.968 -1.487 5.258 1.00 94.44 312 PHE A C 1
ATOM 2487 O O . PHE A 1 312 ? 2.549 -1.760 6.311 1.00 94.44 312 PHE A O 1
ATOM 2494 N N . ALA A 1 313 ? 1.605 -0.247 4.955 1.00 95.12 313 ALA A N 1
ATOM 2495 C CA . ALA A 1 313 ? 1.855 0.890 5.824 1.00 95.12 313 ALA A CA 1
ATOM 2496 C C . ALA A 1 313 ? 0.562 1.658 6.084 1.00 95.12 313 ALA A C 1
ATOM 2498 O O . ALA A 1 313 ? -0.285 1.794 5.206 1.00 95.12 313 ALA A O 1
ATOM 2499 N N . LEU A 1 314 ? 0.434 2.207 7.289 1.00 95.25 314 LEU A N 1
ATOM 2500 C CA . LEU A 1 314 ? -0.614 3.159 7.651 1.00 95.25 314 LEU A CA 1
ATOM 2501 C C . LEU A 1 314 ? 0.078 4.480 8.012 1.00 95.25 314 LEU A C 1
ATOM 2503 O O . LEU A 1 314 ? 0.348 4.712 9.199 1.00 95.25 314 LEU A O 1
ATOM 2507 N N . PRO A 1 315 ? 0.448 5.307 7.012 1.00 94.12 315 PRO A N 1
ATOM 2508 C CA . PRO A 1 315 ? 1.170 6.547 7.247 1.00 94.12 315 PRO A CA 1
ATOM 2509 C C . PRO A 1 315 ? 0.475 7.417 8.287 1.00 94.12 315 PRO A C 1
ATOM 2511 O O . PRO A 1 315 ? -0.740 7.627 8.250 1.00 94.12 315 PRO A O 1
ATOM 2514 N N . TYR A 1 316 ? 1.274 7.929 9.223 1.00 91.56 316 TYR A N 1
ATOM 2515 C CA . TYR A 1 316 ? 0.827 8.879 10.248 1.00 91.56 316 TYR A CA 1
ATOM 2516 C C . TYR A 1 316 ? -0.252 8.329 11.193 1.00 91.56 316 TYR A C 1
ATOM 2518 O O . TYR A 1 316 ? -0.948 9.100 11.851 1.00 91.56 316 TYR A O 1
ATOM 2526 N N . SER A 1 317 ? -0.375 7.002 11.283 1.00 94.44 317 SER A N 1
ATOM 2527 C CA . SER A 1 317 ? -1.260 6.340 12.240 1.00 94.44 317 SER A CA 1
ATOM 2528 C C . SER A 1 317 ? -0.719 6.378 13.672 1.00 94.44 317 SER A C 1
ATOM 2530 O O . SER A 1 317 ? 0.481 6.539 13.911 1.00 94.44 317 SER A O 1
ATOM 2532 N N . ARG A 1 318 ? -1.617 6.207 14.650 1.00 94.56 318 ARG A N 1
ATOM 2533 C CA . ARG A 1 318 ? -1.273 6.080 16.077 1.00 94.56 318 ARG A CA 1
ATOM 2534 C C . ARG A 1 318 ? -1.823 4.789 16.656 1.00 94.56 318 ARG A C 1
ATOM 2536 O O . ARG A 1 318 ? -2.956 4.413 16.361 1.00 94.56 318 ARG A O 1
ATOM 2543 N N . TRP A 1 319 ? -1.047 4.157 17.533 1.00 95.19 319 TRP A N 1
ATOM 2544 C CA . TRP A 1 319 ? -1.330 2.828 18.075 1.00 95.19 319 TRP A CA 1
ATOM 2545 C C . TRP A 1 319 ? -1.118 2.778 19.588 1.00 95.19 319 TRP A C 1
ATOM 2547 O O . TRP A 1 319 ? -0.075 3.233 20.063 1.00 95.19 319 TRP A O 1
ATOM 2557 N N . ASN A 1 320 ? -2.066 2.184 20.319 1.00 91.75 320 ASN A N 1
ATOM 2558 C CA . ASN A 1 320 ? -2.019 2.036 21.780 1.00 91.75 320 ASN A CA 1
ATOM 2559 C C . ASN A 1 320 ? -2.022 0.579 22.233 1.00 91.75 320 ASN A C 1
ATOM 2561 O O . ASN A 1 320 ? -2.746 -0.237 21.619 1.00 91.75 320 ASN A O 1
#

Radius of gyration: 21.31 Å; chains: 1; bounding box: 69×60×50 Å

Secondary structure (DSSP, 8-state):
--SSHHHHHHHHHHHT-SS-----S---S-SSPPSSSGGGB--PPP-S----EEEEEEE-TTSTTEEEES-TTT-HHHHHHHHHHHHHHHTTT--HHHHHHHHHHHHHHHHHHHHHHHHHHTTS-SPPPPPP-HHHHHHHHHHHHSHHHH-GGGGSSGGGGGSSS------SS---SEEE-TT-EEEE-SS-EEE---EEEEEEEEE---HHHHT----EEEEEEEEEEEEEETTEEEEEEEEEEEEEEBS-TT--EEEEE-HHHHTTT-TTTTTTEEEEEEEEEEEE-SSS-TTT--TT----EEEEEEEEE-TT-EE-

Sequence (320 aa):
MKKNKAALLLASVLLLSGCGVALNEIYDGPILQNPDFVDNYYTPKKVFDDISPKAVFELDEHGETVTYIDSLSLNQDSVIKLLMDDARLYSETMSNEARDLLNEYLQEYDKYLTDLHKYENEGGVGEKPLQPNDIVYGQRYFKTVSLGNTDESFRRGYFSKLTDGITMCDGRGAAIRMQINEAGIQQKFAKELTDYSSLIFALRGGTNIPWAELGGFVNKARVKINLDFYIYTLQTYELVRFTFEVDVISDSAGSTSLIHLNLRKLLEDQPDLIYRMSGLGISYELLEHGEIKPDGVDANSEYEFALMLYEFALPYSRWN